Protein AF-0000000071896135 (afdb_homodimer)

Foldseek 3Di:
DDPPPPPPPPPPPPDDCLVPCDPVNLHFLDGDPAFQQRDPPFDAFPVRHGWGKHADCDLVAGRWIKTDHPCAPPDVPDDGGPDMGTPDDGDDPVVSVVSNVVRVVSSVVSVVCVCCPPVCVVPVVVPPPPVPPPPDD/DDPDPPPPPPDPPDDDPQVPCDPVNLHFLDDDPAFQQRDPPFDAFPVRHGWGKHAHCDLVAGRWIKTHHPCAPPPVPDDHGPDMGTPDDGDPPVVSVVSNVVRVVSSVVSVVCVCCPPVCVVPVVPPPPCVPPPPPD

Nearest PDB structures (foldseek):
  7jl5-assembly1_A  TM=7.864E-01  e=2.869E-01  Homo sapiens
  5xxb-assembly1_p  TM=1.799E-01  e=9.324E+00  Toxoplasma gondii

Sequence (274 aa):
MAESSARSSRGSASAGRGGGGGYDGLGSPVAYRVGPLDYTPAKYCYCQLKACRWISWSKKSPGRRYCRCQRSGFVQTVAECAYFVWVDDEPTEWYSELIGDLRDEVWRMRKQVMEQGPLVKCFPGISQYNLNTPVELMAESSARSSRGSASAGRGGGGGYDGLGSPVAYRVGPLDYTPAKYCYCQLKACRWISWSKKSPGRRYCRCQRSGFVQTVAECAYFVWVDDEPTEWYSELIGDLRDEVWRMRKQVMEQGPLVKCFPGISQYNLNTPVEL

Secondary structure (DSSP, 8-state):
----------------------TTSS--SS--SS-TT--SS--B-TTSSBPEEEE--SSSSTT-EEEE-TTTTT-SSS-----EEE-SPPPPHHHHHHHHHHHHHHHHHHHHHHHH-HHHHHSTTS----TTS----/----------------------TTS---SS--SS-TT--SS--B-TTSSBPEEEE--SSSSTT-EEEE-TTTTT-SSS-----EEE-SPPPPHHHHHHHHHHHHHHHHHHHHHHHH-HHHHHSTTS----TTS----

pLDDT: mean 73.67, std 27.02, range [23.17, 98.56]

Organism: Sorghum bicolor (NCBI:txid4558)

Radius of gyration: 25.6 Å; Cα contacts (8 Å, |Δi|>4): 334; chains: 2; bounding box: 53×72×108 Å

Structure (mmCIF, N/CA/C/O backbone):
data_AF-0000000071896135-model_v1
#
loop_
_entity.id
_entity.type
_entity.pdbx_description
1 polymer 'Zinc finger GRF-type domain-containing protein'
#
loop_
_atom_site.group_PDB
_atom_site.id
_atom_site.type_symbol
_atom_site.label_atom_id
_atom_site.label_alt_id
_atom_site.label_comp_id
_atom_site.label_asym_id
_atom_site.label_entity_id
_atom_site.label_seq_id
_atom_site.pdbx_PDB_ins_code
_atom_site.Cartn_x
_atom_site.Cartn_y
_atom_site.Cartn_z
_atom_site.occupancy
_atom_site.B_iso_or_equiv
_atom_site.auth_seq_id
_atom_site.auth_comp_id
_atom_site.auth_asym_id
_atom_site.auth_atom_id
_atom_site.pdbx_PDB_model_num
ATOM 1 N N . MET A 1 1 ? -0.669 -24.266 -55.031 1 28.09 1 MET A N 1
ATOM 2 C CA . MET A 1 1 ? -0.792 -22.953 -54.375 1 28.09 1 MET A CA 1
ATOM 3 C C . MET A 1 1 ? -1.392 -23.078 -53 1 28.09 1 MET A C 1
ATOM 5 O O . MET A 1 1 ? -2.549 -23.469 -52.844 1 28.09 1 MET A O 1
ATOM 9 N N . ALA A 1 2 ? -0.536 -23.453 -51.938 1 32.75 2 ALA A N 1
ATOM 10 C CA . ALA A 1 2 ? -0.727 -24.016 -50.594 1 32.75 2 ALA A CA 1
ATOM 11 C C . ALA A 1 2 ? -1.303 -22.969 -49.625 1 32.75 2 ALA A C 1
ATOM 13 O O . ALA A 1 2 ? -0.763 -21.859 -49.5 1 32.75 2 ALA A O 1
ATOM 14 N N . GLU A 1 3 ? -2.65 -22.891 -49.562 1 30.69 3 GLU A N 1
ATOM 15 C CA . GLU A 1 3 ? -3.373 -22 -48.688 1 30.69 3 GLU A CA 1
ATOM 16 C C . GLU A 1 3 ? -2.953 -22.203 -47.219 1 30.69 3 GLU A C 1
ATOM 18 O O . GLU A 1 3 ? -2.998 -23.328 -46.719 1 30.69 3 GLU A O 1
ATOM 23 N N . SER A 1 4 ? -1.999 -21.344 -46.781 1 26.41 4 SER A N 1
ATOM 24 C CA . SER A 1 4 ? -1.454 -21.188 -45.438 1 26.41 4 SER A CA 1
ATOM 25 C C . SER A 1 4 ? -2.559 -20.922 -44.438 1 26.41 4 SER A C 1
ATOM 27 O O . SER A 1 4 ? -3.348 -19.984 -44.594 1 26.41 4 SER A O 1
ATOM 29 N N . SER A 1 5 ? -3.139 -21.953 -43.844 1 23.17 5 SER A N 1
ATOM 30 C CA . SER A 1 5 ? -4.105 -21.891 -42.75 1 23.17 5 SER A CA 1
ATOM 31 C C . SER A 1 5 ? -3.551 -21.125 -41.562 1 23.17 5 SER A C 1
ATOM 33 O O . SER A 1 5 ? -2.541 -21.516 -40.969 1 23.17 5 SER A O 1
ATOM 35 N N . ALA A 1 6 ? -3.719 -19.812 -41.562 1 30.73 6 ALA A N 1
ATOM 36 C CA . ALA A 1 6 ? -3.447 -18.953 -40.406 1 30.73 6 ALA A CA 1
ATOM 37 C C . ALA A 1 6 ? -4.195 -19.422 -39.188 1 30.73 6 ALA A C 1
ATOM 39 O O . ALA A 1 6 ? -5.422 -19.312 -39.094 1 30.73 6 ALA A O 1
ATOM 40 N N . ARG A 1 7 ? -3.779 -20.547 -38.5 1 24 7 ARG A N 1
ATOM 41 C CA . ARG A 1 7 ? -4.344 -20.891 -37.188 1 24 7 ARG A CA 1
ATOM 42 C C . ARG A 1 7 ? -4.25 -19.703 -36.219 1 24 7 ARG A C 1
ATOM 44 O O . ARG A 1 7 ? -3.162 -19.156 -36 1 24 7 ARG A O 1
ATOM 51 N N . SER A 1 8 ? -5.27 -18.875 -36.156 1 26.2 8 SER A N 1
ATOM 52 C CA . SER A 1 8 ? -5.484 -17.828 -35.156 1 26.2 8 SER A CA 1
ATOM 53 C C . SER A 1 8 ? -5.352 -18.359 -33.75 1 26.2 8 SER A C 1
ATOM 55 O O . SER A 1 8 ? -6.043 -19.312 -33.344 1 26.2 8 SER A O 1
ATOM 57 N N . SER A 1 9 ? -4.113 -18.594 -33.281 1 26.69 9 SER A N 1
ATOM 58 C CA . SER A 1 9 ? -3.904 -18.891 -31.875 1 26.69 9 SER A CA 1
ATOM 59 C C . SER A 1 9 ? -4.645 -17.906 -30.984 1 26.69 9 SER A C 1
ATOM 61 O O . SER A 1 9 ? -4.414 -16.688 -31.062 1 26.69 9 SER A O 1
ATOM 63 N N . ARG A 1 10 ? -5.887 -18.141 -30.734 1 23.53 10 ARG A N 1
ATOM 64 C CA . ARG A 1 10 ? -6.695 -17.469 -29.719 1 23.53 10 ARG A CA 1
ATOM 65 C C . ARG A 1 10 ? -5.965 -17.422 -28.375 1 23.53 10 ARG A C 1
ATOM 67 O O . ARG A 1 10 ? -5.582 -18.453 -27.828 1 23.53 10 ARG A O 1
ATOM 74 N N . GLY A 1 11 ? -5.199 -16.375 -28.125 1 25.7 11 GLY A N 1
ATOM 75 C CA . GLY A 1 11 ? -4.637 -15.969 -26.844 1 25.7 11 GLY A CA 1
ATOM 76 C C . GLY A 1 11 ? -5.617 -16.109 -25.688 1 25.7 11 GLY A C 1
ATOM 77 O O . GLY A 1 11 ? -6.629 -15.414 -25.641 1 25.7 11 GLY A O 1
ATOM 78 N N . SER A 1 12 ? -5.93 -17.375 -25.281 1 25.48 12 SER A N 1
ATOM 79 C CA . SER A 1 12 ? -6.715 -17.484 -24.062 1 25.48 12 SER A CA 1
ATOM 80 C C . SER A 1 12 ? -6.148 -16.594 -22.969 1 25.48 12 SER A C 1
ATOM 82 O O . SER A 1 12 ? -4.965 -16.688 -22.625 1 25.48 12 SER A O 1
ATOM 84 N N . ALA A 1 13 ? -6.637 -15.438 -22.875 1 27.36 13 ALA A N 1
ATOM 85 C CA . ALA A 1 13 ? -6.465 -14.602 -21.688 1 27.36 13 ALA A CA 1
ATOM 86 C C . ALA A 1 13 ? -6.852 -15.352 -20.422 1 27.36 13 ALA A C 1
ATOM 88 O O . ALA A 1 13 ? -8.031 -15.594 -20.172 1 27.36 13 ALA A O 1
ATOM 89 N N . SER A 1 14 ? -6.289 -16.656 -20.25 1 27.12 14 SER A N 1
ATOM 90 C CA . SER A 1 14 ? -6.629 -17.188 -18.938 1 27.12 14 SER A CA 1
ATOM 91 C C . SER A 1 14 ? -6.594 -16.094 -17.875 1 27.12 14 SER A C 1
ATOM 93 O O . SER A 1 14 ? -5.668 -15.281 -17.844 1 27.12 14 SER A O 1
ATOM 95 N N . ALA A 1 15 ? -7.738 -15.75 -17.375 1 28.44 15 ALA A N 1
ATOM 96 C CA . ALA A 1 15 ? -8.141 -14.969 -16.219 1 28.44 15 ALA A CA 1
ATOM 97 C C . ALA A 1 15 ? -7.16 -15.164 -15.055 1 28.44 15 ALA A C 1
ATOM 99 O O . ALA A 1 15 ? -6.324 -16.062 -15.086 1 28.44 15 ALA A O 1
ATOM 100 N N . GLY A 1 16 ? -7.633 -14.656 -13.914 1 30.98 16 GLY A N 1
ATOM 101 C CA . GLY A 1 16 ? -7.336 -14.008 -12.648 1 30.98 16 GLY A CA 1
ATOM 102 C C . GLY A 1 16 ? -6.809 -14.961 -11.594 1 30.98 16 GLY A C 1
ATOM 103 O O . GLY A 1 16 ? -6.891 -14.672 -10.398 1 30.98 16 GLY A O 1
ATOM 104 N N . ARG A 1 17 ? -6.602 -16.266 -11.953 1 31.23 17 ARG A N 1
ATOM 105 C CA . ARG A 1 17 ? -6.441 -16.922 -10.656 1 31.23 17 ARG A CA 1
ATOM 106 C C . ARG A 1 17 ? -5.215 -16.391 -9.922 1 31.23 17 ARG A C 1
ATOM 108 O O . ARG A 1 17 ? -4.082 -16.719 -10.281 1 31.23 17 ARG A O 1
ATOM 115 N N . GLY A 1 18 ? -5.031 -15.18 -9.828 1 37.47 18 GLY A N 1
ATOM 116 C CA . GLY A 1 18 ? -4.051 -14.609 -8.93 1 37.47 18 GLY A CA 1
ATOM 117 C C . GLY A 1 18 ? -3.873 -15.406 -7.648 1 37.47 18 GLY A C 1
ATOM 118 O O . GLY A 1 18 ? -4.777 -15.461 -6.812 1 37.47 18 GLY A O 1
ATOM 119 N N . GLY A 1 19 ? -3.346 -16.594 -7.75 1 40.03 19 GLY A N 1
ATOM 120 C CA . GLY A 1 19 ? -3.176 -17.484 -6.605 1 40.03 19 GLY A CA 1
ATOM 121 C C . GLY A 1 19 ? -2.832 -16.734 -5.324 1 40.03 19 GLY A C 1
ATOM 122 O O . GLY A 1 19 ? -2.5 -17.359 -4.312 1 40.03 19 GLY A O 1
ATOM 123 N N . GLY A 1 20 ? -1.939 -15.773 -5.301 1 44.19 20 GLY A N 1
ATOM 124 C CA . GLY A 1 20 ? -1.556 -15.477 -3.93 1 44.19 20 GLY A CA 1
ATOM 125 C C . GLY A 1 20 ? -2.742 -15.359 -2.992 1 44.19 20 GLY A C 1
ATOM 126 O O . GLY A 1 20 ? -3.482 -14.375 -3.043 1 44.19 20 GLY A O 1
ATOM 127 N N . GLY A 1 21 ? -3.441 -16.469 -2.881 1 46 21 GLY A N 1
ATOM 128 C CA . GLY A 1 21 ? -4.453 -16.391 -1.838 1 46 21 GLY A CA 1
ATOM 129 C C . GLY A 1 21 ? -4.078 -15.438 -0.72 1 46 21 GLY A C 1
ATOM 130 O O . GLY A 1 21 ? -2.979 -15.516 -0.17 1 46 21 GLY A O 1
ATOM 131 N N . GLY A 1 22 ? -4.355 -14.195 -0.958 1 51.44 22 GLY A N 1
ATOM 132 C CA . GLY A 1 22 ? -4.297 -13.367 0.235 1 51.44 22 GLY A CA 1
ATOM 133 C C . GLY A 1 22 ? -4.766 -14.086 1.486 1 51.44 22 GLY A C 1
ATOM 134 O O . GLY A 1 22 ? -5.43 -15.117 1.402 1 51.44 22 GLY A O 1
ATOM 135 N N . TYR A 1 23 ? -3.979 -14.023 2.559 1 51.91 23 TYR A N 1
ATOM 136 C CA . TYR A 1 23 ? -4.219 -14.633 3.861 1 51.91 23 TYR A CA 1
ATOM 137 C C . TYR A 1 23 ? -5.711 -14.844 4.098 1 51.91 23 TYR A C 1
ATOM 139 O O . TYR A 1 23 ? -6.109 -15.812 4.75 1 51.91 23 TYR A O 1
ATOM 147 N N . ASP A 1 24 ? -6.52 -13.914 3.662 1 57.72 24 ASP A N 1
ATOM 148 C CA . ASP A 1 24 ? -7.859 -13.945 4.242 1 57.72 24 ASP A CA 1
ATOM 149 C C .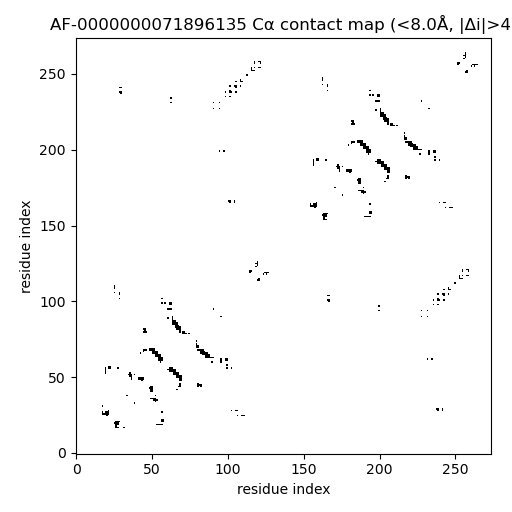 ASP A 1 24 ? -8.914 -14.227 3.178 1 57.72 24 ASP A C 1
ATOM 151 O O . ASP A 1 24 ? -10.102 -13.961 3.385 1 57.72 24 ASP A O 1
ATOM 155 N N . GLY A 1 25 ? -8.383 -15.016 2.074 1 67.38 25 GLY A N 1
ATOM 156 C CA . GLY A 1 25 ? -9.414 -15.328 1.103 1 67.38 25 GLY A CA 1
ATOM 157 C C . GLY A 1 25 ? -9.883 -14.117 0.315 1 67.38 25 GLY A C 1
ATOM 158 O O . GLY A 1 25 ? -10.797 -14.211 -0.505 1 67.38 25 GLY A O 1
ATOM 159 N N . LEU A 1 26 ? -9.375 -13.031 0.569 1 78.62 26 LEU A N 1
ATOM 160 C CA . LEU A 1 26 ? -9.82 -11.805 -0.084 1 78.62 26 LEU A CA 1
ATOM 161 C C . LEU A 1 26 ? -9.016 -11.547 -1.356 1 78.62 26 LEU A C 1
ATOM 163 O O . LEU A 1 26 ? -9.273 -10.578 -2.07 1 78.62 26 LEU A O 1
ATOM 167 N N . GLY A 1 27 ? -8.117 -12.406 -1.693 1 86.25 27 GLY A N 1
ATOM 168 C CA . GLY A 1 27 ? -7.336 -12.281 -2.916 1 86.25 27 GLY A CA 1
ATOM 169 C C . GLY A 1 27 ? -6.332 -11.148 -2.867 1 86.25 27 GLY A C 1
ATOM 170 O O . GLY A 1 27 ? -6.16 -10.508 -1.829 1 86.25 27 GLY A O 1
ATOM 171 N N . SER A 1 28 ? -5.613 -10.945 -4.004 1 93.5 28 SER A N 1
ATOM 172 C CA . SER A 1 28 ? -4.633 -9.875 -4.098 1 93.5 28 SER A CA 1
ATOM 173 C C . SER A 1 28 ? -5.297 -8.508 -3.947 1 93.5 28 SER A C 1
ATOM 175 O O . SER A 1 28 ? -6.324 -8.234 -4.574 1 93.5 28 SER A O 1
ATOM 177 N N . PRO A 1 29 ? -4.75 -7.695 -3.123 1 95.25 29 PRO A N 1
ATOM 178 C CA . PRO A 1 29 ? -5.363 -6.383 -2.902 1 95.25 29 PRO A CA 1
ATOM 179 C C . PRO A 1 29 ? -5.324 -5.496 -4.148 1 95.25 29 PRO A C 1
ATOM 181 O O . PRO A 1 29 ? -6.102 -4.543 -4.254 1 95.25 29 PRO A O 1
ATOM 184 N N . VAL A 1 30 ? -4.398 -5.75 -5.008 1 96.19 30 VAL A N 1
ATOM 185 C CA . VAL A 1 30 ? -4.324 -4.988 -6.254 1 96.19 30 VAL A CA 1
ATOM 186 C C . VAL A 1 30 ? -4.227 -5.941 -7.441 1 96.19 30 VAL A C 1
ATOM 188 O O . VAL A 1 30 ? -3.789 -7.086 -7.293 1 96.19 30 VAL A O 1
ATOM 191 N N . ALA A 1 31 ? -4.711 -5.43 -8.547 1 91.56 31 ALA A N 1
ATOM 192 C CA . ALA A 1 31 ? -4.535 -6.203 -9.773 1 91.56 31 ALA A CA 1
ATOM 193 C C . ALA A 1 31 ? -3.068 -6.238 -10.195 1 91.56 31 ALA A C 1
ATOM 195 O O . ALA A 1 31 ? -2.342 -5.254 -10.016 1 91.56 31 ALA A O 1
ATOM 196 N N . TYR A 1 32 ? -2.672 -7.344 -10.734 1 90.81 32 TYR A N 1
ATOM 197 C CA . TYR A 1 32 ? -1.303 -7.465 -11.219 1 90.81 32 TYR A CA 1
ATOM 198 C C . TYR A 1 32 ? -1.118 -6.688 -12.523 1 90.81 32 TYR A C 1
ATOM 200 O O . TYR A 1 32 ? -1.924 -6.812 -13.445 1 90.81 32 TYR A O 1
ATOM 208 N N . ARG A 1 33 ? -0.054 -5.949 -12.523 1 92.06 33 ARG A N 1
ATOM 209 C CA . ARG A 1 33 ? 0.24 -5.191 -13.742 1 92.06 33 ARG A CA 1
ATOM 210 C C . ARG A 1 33 ? 0.777 -6.102 -14.836 1 92.06 33 ARG A C 1
ATOM 212 O O . ARG A 1 33 ? 0.557 -5.848 -16.031 1 92.06 33 ARG A O 1
ATOM 219 N N . VAL A 1 34 ? 1.528 -7.051 -14.367 1 91.62 34 VAL A N 1
ATOM 220 C CA . VAL A 1 34 ? 2.152 -8.016 -15.266 1 91.62 34 VAL A CA 1
ATOM 221 C C . VAL A 1 34 ? 1.77 -9.438 -14.844 1 91.62 34 VAL A C 1
ATOM 223 O O . VAL A 1 34 ? 1.799 -9.766 -13.656 1 91.62 34 VAL A O 1
ATOM 226 N N . GLY A 1 35 ? 1.347 -10.242 -15.812 1 93.56 35 GLY A N 1
ATOM 227 C CA . GLY A 1 35 ? 0.999 -11.625 -15.508 1 93.56 35 GLY A CA 1
ATOM 228 C C . GLY A 1 35 ? 2.15 -12.406 -14.914 1 93.56 35 GLY A C 1
ATOM 229 O O . GLY A 1 35 ? 3.314 -12.039 -15.086 1 93.56 35 GLY A O 1
ATOM 230 N N . PRO A 1 36 ? 1.809 -13.523 -14.242 1 95.19 36 PRO A N 1
ATOM 231 C CA . PRO A 1 36 ? 2.834 -14.281 -13.523 1 95.19 36 PRO A CA 1
ATOM 232 C C . PRO A 1 36 ? 3.922 -14.82 -14.445 1 95.19 36 PRO A C 1
ATOM 234 O O . PRO A 1 36 ? 5.051 -15.055 -14.008 1 95.19 36 PRO A O 1
ATOM 237 N N . LEU A 1 37 ? 3.57 -15.031 -15.711 1 96.94 37 LEU A N 1
ATOM 238 C CA . LEU A 1 37 ? 4.543 -15.594 -16.641 1 96.94 37 LEU A CA 1
ATOM 239 C C . LEU A 1 37 ? 5.031 -14.531 -17.625 1 96.94 37 LEU A C 1
ATOM 241 O O . LEU A 1 37 ? 5.859 -14.82 -18.484 1 96.94 37 LEU A O 1
ATOM 245 N N . ASP A 1 38 ? 4.539 -13.32 -17.516 1 97.06 38 ASP A N 1
ATOM 246 C CA . ASP A 1 38 ? 4.793 -12.258 -18.484 1 97.06 38 ASP A CA 1
ATOM 247 C C . ASP A 1 38 ? 5.926 -11.352 -18.016 1 97.06 38 ASP A C 1
ATOM 249 O O . ASP A 1 38 ? 5.828 -10.125 -18.125 1 97.06 38 ASP A O 1
ATOM 253 N N . TYR A 1 39 ? 6.926 -11.93 -17.422 1 96.56 39 TYR A N 1
ATOM 254 C CA . TYR A 1 39 ? 8.07 -11.141 -16.984 1 96.56 39 TYR A CA 1
ATOM 255 C C . TYR A 1 39 ? 9.336 -11.578 -17.719 1 96.56 39 TYR A C 1
ATOM 257 O O . TYR A 1 39 ? 9.383 -12.656 -18.297 1 96.56 39 TYR A O 1
ATOM 265 N N . THR A 1 40 ? 10.258 -10.672 -17.969 1 96.06 40 THR A N 1
ATOM 266 C CA . THR A 1 40 ? 11.562 -10.922 -18.562 1 96.06 40 THR A CA 1
ATOM 267 C C . THR A 1 40 ? 12.672 -10.32 -17.703 1 96.06 40 THR A C 1
ATOM 269 O O . THR A 1 40 ? 12.469 -9.289 -17.062 1 96.06 40 THR A O 1
ATOM 272 N N . PRO A 1 41 ? 13.883 -10.898 -17.641 1 96.5 41 PRO A N 1
ATOM 273 C CA . PRO A 1 41 ? 14.227 -12.211 -18.188 1 96.5 41 PRO A CA 1
ATOM 274 C C . PRO A 1 41 ? 13.555 -13.359 -17.453 1 96.5 41 PRO A C 1
ATOM 276 O O . PRO A 1 41 ? 13.289 -13.258 -16.25 1 96.5 41 PRO A O 1
ATOM 279 N N . ALA A 1 42 ? 13.281 -14.422 -18.125 1 97.38 42 ALA A N 1
ATOM 280 C CA . ALA A 1 42 ? 12.617 -15.586 -17.547 1 97.38 42 ALA A CA 1
ATOM 281 C C . ALA A 1 42 ? 13.531 -16.297 -16.562 1 97.38 42 ALA A C 1
ATOM 283 O O . ALA A 1 42 ? 14.742 -16.422 -16.797 1 97.38 42 ALA A O 1
ATOM 284 N N . LYS A 1 43 ? 12.977 -16.734 -15.484 1 97.62 43 LYS A N 1
ATOM 285 C CA . LYS A 1 43 ? 13.625 -17.625 -14.539 1 97.62 43 LYS A CA 1
ATOM 286 C C . LYS A 1 43 ? 13.016 -19.031 -14.602 1 97.62 43 LYS A C 1
ATOM 288 O O . LYS A 1 43 ? 11.797 -19.172 -14.734 1 97.62 43 LYS A O 1
ATOM 293 N N . TYR A 1 44 ? 13.898 -20 -14.562 1 97.81 44 TYR A N 1
ATOM 294 C CA . TYR A 1 44 ? 13.422 -21.375 -14.688 1 97.81 44 TYR A CA 1
ATOM 295 C C . TYR A 1 44 ? 13.602 -22.141 -13.375 1 97.81 44 TYR A C 1
ATOM 297 O O . TYR A 1 44 ? 14.625 -22 -12.703 1 97.81 44 TYR A O 1
ATOM 305 N N . CYS A 1 45 ? 12.531 -22.859 -13 1 97.06 45 CYS A N 1
ATOM 306 C CA . CYS A 1 45 ? 12.594 -23.641 -11.766 1 97.06 45 CYS A CA 1
ATOM 307 C C . CYS A 1 45 ? 13.367 -24.938 -11.984 1 97.06 45 CYS A C 1
ATOM 309 O O . CYS A 1 45 ? 14.008 -25.109 -13.023 1 97.06 45 CYS A O 1
ATOM 311 N N . TYR A 1 46 ? 13.406 -25.766 -10.945 1 94.62 46 TYR A N 1
ATOM 312 C CA . TYR A 1 46 ? 14.195 -27 -11.008 1 94.62 46 TYR A CA 1
ATOM 313 C C . TYR A 1 46 ? 13.562 -28 -11.977 1 94.62 46 TYR A C 1
ATOM 315 O O . TYR A 1 46 ? 14.227 -28.938 -12.43 1 94.62 46 TYR A O 1
ATOM 323 N N . CYS A 1 47 ? 12.336 -27.891 -12.344 1 93.81 47 CYS A N 1
ATOM 324 C CA . CYS A 1 47 ? 11.609 -28.734 -13.289 1 93.81 47 CYS A CA 1
ATOM 325 C C . CYS A 1 47 ? 11.867 -28.281 -14.727 1 93.81 47 CYS A C 1
ATOM 327 O O . CYS A 1 47 ? 11.336 -28.875 -15.672 1 93.81 47 CYS A O 1
ATOM 329 N N . GLN A 1 48 ? 12.633 -27.219 -14.805 1 96.38 48 GLN A N 1
ATOM 330 C CA . GLN A 1 48 ? 12.977 -26.641 -16.109 1 96.38 48 GLN A CA 1
ATOM 331 C C . GLN A 1 48 ? 11.75 -26.016 -16.766 1 96.38 48 GLN A C 1
ATOM 333 O O . GLN A 1 48 ? 11.586 -26.094 -17.984 1 96.3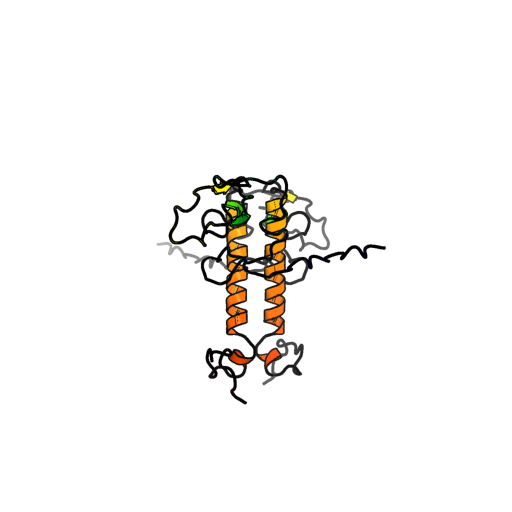8 48 GLN A O 1
ATOM 338 N N . LEU A 1 49 ? 10.891 -25.453 -15.969 1 95.88 49 LEU A N 1
ATOM 339 C CA . LEU A 1 49 ? 9.758 -24.641 -16.391 1 95.88 49 LEU A CA 1
ATOM 340 C C . LEU A 1 49 ? 9.93 -23.188 -15.969 1 95.88 49 LEU A C 1
ATOM 342 O O . LEU A 1 49 ? 10.516 -22.906 -14.922 1 95.88 49 LEU A O 1
ATOM 346 N N . LYS A 1 50 ? 9.5 -22.281 -16.891 1 97.19 50 LYS A N 1
ATOM 347 C CA . LYS A 1 50 ? 9.484 -20.891 -16.453 1 97.19 50 LYS A CA 1
ATOM 348 C C . LYS A 1 50 ? 8.703 -20.734 -15.156 1 97.19 50 LYS A C 1
ATOM 350 O O . LYS A 1 50 ? 7.566 -21.188 -15.055 1 97.19 50 LYS A O 1
ATOM 355 N N . ALA A 1 51 ? 9.367 -20.141 -14.164 1 97.19 51 ALA A N 1
ATOM 356 C CA . ALA A 1 51 ? 8.742 -19.953 -12.859 1 97.19 51 ALA A CA 1
ATOM 357 C C . ALA A 1 51 ? 7.727 -18.812 -12.898 1 97.19 51 ALA A C 1
ATOM 359 O O . ALA A 1 51 ? 7.891 -17.859 -13.664 1 97.19 51 ALA A O 1
ATOM 360 N N . CYS A 1 52 ? 6.652 -18.922 -12.094 1 96.19 52 CYS A N 1
ATOM 361 C CA . CYS A 1 52 ? 5.688 -17.844 -11.945 1 96.19 52 CYS A CA 1
ATOM 362 C C . CYS A 1 52 ? 6.191 -16.797 -10.969 1 96.19 52 CYS A C 1
ATOM 364 O O . CYS A 1 52 ? 6.762 -17.125 -9.93 1 96.19 52 CYS A O 1
ATOM 366 N N . ARG A 1 53 ? 6.02 -15.492 -11.375 1 96.88 53 ARG A N 1
ATOM 367 C CA . ARG A 1 53 ? 6.348 -14.375 -10.484 1 96.88 53 ARG A CA 1
ATOM 368 C C . ARG A 1 53 ? 5.105 -13.867 -9.766 1 96.88 53 ARG A C 1
ATOM 370 O O . ARG A 1 53 ? 4.129 -13.469 -10.398 1 96.88 53 ARG A O 1
ATOM 377 N N . TRP A 1 54 ? 5.18 -13.914 -8.398 1 94.62 54 TRP A N 1
ATOM 378 C CA . TRP A 1 54 ? 4.062 -13.508 -7.551 1 94.62 54 TRP A CA 1
ATOM 379 C C . TRP A 1 54 ? 4.465 -12.367 -6.629 1 94.62 54 TRP A C 1
ATOM 381 O O . TRP A 1 54 ? 5.641 -11.992 -6.566 1 94.62 54 TRP A O 1
ATOM 391 N N . ILE A 1 55 ? 3.445 -11.742 -6.094 1 96.56 55 ILE A N 1
ATOM 392 C CA . ILE A 1 55 ? 3.652 -10.75 -5.043 1 96.56 55 ILE A CA 1
ATOM 393 C C . ILE A 1 55 ? 3.316 -11.359 -3.684 1 96.56 55 ILE A C 1
ATOM 395 O O . ILE A 1 55 ? 2.238 -11.93 -3.5 1 96.56 55 ILE A O 1
ATOM 399 N N . SER A 1 56 ? 4.215 -11.305 -2.732 1 96 56 SER A N 1
ATOM 400 C CA . SER A 1 56 ? 3.955 -11.766 -1.374 1 96 56 SER A CA 1
ATOM 401 C C . SER A 1 56 ? 3.08 -10.781 -0.609 1 96 56 SER A C 1
ATOM 403 O O . SER A 1 56 ? 3.338 -9.578 -0.621 1 96 56 SER A O 1
ATOM 405 N N . TRP A 1 57 ? 2.051 -11.242 0.043 1 96.06 57 TRP A N 1
ATOM 406 C CA . TRP A 1 57 ? 1.177 -10.406 0.86 1 96.06 57 TRP A CA 1
ATOM 407 C C . TRP A 1 57 ? 1.195 -10.859 2.316 1 96.06 57 TRP A C 1
ATOM 409 O O . TRP A 1 57 ? 0.298 -10.516 3.09 1 96.06 57 TRP A O 1
ATOM 419 N N . SER A 1 58 ? 2.24 -11.633 2.633 1 93.62 58 SER A N 1
ATOM 420 C CA . SER A 1 58 ? 2.402 -12.07 4.016 1 93.62 58 SER A CA 1
ATOM 421 C C . SER A 1 58 ? 2.713 -10.898 4.938 1 93.62 58 SER A C 1
ATOM 423 O O . SER A 1 58 ? 3.129 -9.836 4.477 1 93.62 58 SER A O 1
ATOM 425 N N . LYS A 1 59 ? 2.477 -11.031 6.219 1 93.19 59 LYS A N 1
ATOM 426 C CA . LYS A 1 59 ? 2.771 -9.992 7.203 1 93.19 59 LYS A CA 1
ATOM 427 C C . LYS A 1 59 ? 4.262 -9.664 7.227 1 93.19 59 LYS A C 1
ATOM 429 O O . LYS A 1 59 ? 4.645 -8.508 7.391 1 93.19 59 LYS A O 1
ATOM 434 N N . LYS A 1 60 ? 5.098 -10.547 6.992 1 94.19 60 LYS A N 1
ATOM 435 C CA . LYS A 1 60 ? 6.547 -10.406 7.129 1 94.19 60 LYS A CA 1
ATOM 436 C C . LYS A 1 60 ? 7.148 -9.734 5.895 1 94.19 60 LYS A C 1
ATOM 438 O O . LYS A 1 60 ? 8.125 -8.992 6.004 1 94.19 60 LYS A O 1
ATOM 443 N N . SER A 1 61 ? 6.602 -9.969 4.691 1 95.88 61 SER A N 1
ATOM 444 C CA . SER A 1 61 ? 7.188 -9.453 3.457 1 95.88 61 SER A CA 1
ATOM 445 C C . SER A 1 61 ? 6.109 -8.977 2.492 1 95.88 61 SER A C 1
ATOM 447 O O . SER A 1 61 ? 6.043 -9.43 1.35 1 95.88 61 SER A O 1
ATOM 449 N N . PRO A 1 62 ? 5.402 -8.031 2.93 1 97.38 62 PRO A N 1
ATOM 450 C CA . PRO A 1 62 ? 4.34 -7.57 2.033 1 97.38 62 PRO A CA 1
ATOM 451 C C . PRO A 1 62 ? 4.879 -6.859 0.793 1 97.38 62 PRO A C 1
ATOM 453 O O . PRO A 1 62 ? 5.777 -6.02 0.9 1 97.38 62 PRO A O 1
ATOM 456 N N . GLY A 1 63 ? 4.336 -7.23 -0.347 1 97.56 63 GLY A N 1
ATOM 457 C CA . GLY A 1 63 ? 4.621 -6.504 -1.575 1 97.56 63 GLY A CA 1
ATOM 458 C C . GLY A 1 63 ? 5.848 -7.02 -2.303 1 97.56 63 GLY A C 1
ATOM 459 O O . GLY A 1 63 ? 6.102 -6.645 -3.449 1 97.56 63 GLY A O 1
ATOM 460 N N . ARG A 1 64 ? 6.652 -7.848 -1.584 1 98 64 ARG A N 1
ATOM 461 C CA . ARG A 1 64 ? 7.867 -8.359 -2.215 1 98 64 ARG A CA 1
ATOM 462 C C . ARG A 1 64 ? 7.535 -9.391 -3.283 1 98 64 ARG A C 1
ATOM 464 O O . ARG A 1 64 ? 6.691 -10.266 -3.068 1 98 64 ARG A O 1
ATOM 471 N N . ARG A 1 65 ? 8.219 -9.281 -4.43 1 97.5 65 ARG A N 1
ATOM 472 C CA . ARG A 1 65 ? 7.957 -10.234 -5.5 1 97.5 65 ARG A CA 1
ATOM 473 C C . ARG A 1 65 ? 8.836 -11.477 -5.359 1 97.5 65 ARG A C 1
ATOM 475 O O . ARG A 1 65 ? 9.969 -11.391 -4.891 1 97.5 65 ARG A O 1
ATOM 482 N N . TYR A 1 66 ? 8.266 -12.625 -5.738 1 97.38 66 TYR A N 1
ATOM 483 C CA . TYR A 1 66 ? 8.992 -13.891 -5.691 1 97.38 66 TYR A CA 1
ATOM 484 C C . TYR A 1 66 ? 8.602 -14.789 -6.855 1 97.38 66 TYR A C 1
ATOM 486 O O . TYR A 1 66 ? 7.523 -14.625 -7.438 1 97.38 66 TYR A O 1
ATOM 494 N N . CYS A 1 67 ? 9.469 -15.656 -7.227 1 97.31 67 CYS A N 1
ATOM 495 C CA . CYS A 1 67 ? 9.211 -16.656 -8.258 1 97.31 67 CYS A CA 1
ATOM 496 C C . CYS A 1 67 ? 9.109 -18.047 -7.641 1 97.31 67 CYS A C 1
ATOM 498 O O . CYS A 1 67 ? 9.867 -18.391 -6.73 1 97.31 67 CYS A O 1
ATOM 500 N N . ARG A 1 68 ? 8.148 -18.766 -8.148 1 95.69 68 ARG A N 1
ATOM 501 C CA . ARG A 1 68 ? 7.965 -20.156 -7.746 1 95.69 68 ARG A CA 1
ATOM 502 C C . ARG A 1 68 ? 7.48 -21.016 -8.914 1 95.69 68 ARG A C 1
ATOM 504 O O . ARG A 1 68 ? 6.996 -20.484 -9.914 1 95.69 68 ARG A O 1
ATOM 511 N N . CYS A 1 69 ? 7.715 -22.312 -8.703 1 95.31 69 CYS A N 1
ATOM 512 C CA . CYS A 1 69 ? 7.305 -23.25 -9.742 1 95.31 69 CYS A CA 1
ATOM 513 C C . CYS A 1 69 ? 5.812 -23.125 -10.031 1 95.31 69 CYS A C 1
ATOM 515 O O . CYS A 1 69 ? 5.008 -23 -9.102 1 95.31 69 CYS A O 1
ATOM 517 N N . GLN A 1 70 ? 5.48 -23.141 -11.32 1 90.38 70 GLN A N 1
ATOM 518 C CA . GLN A 1 70 ? 4.086 -22.984 -11.727 1 90.38 70 GLN A CA 1
ATOM 519 C C . GLN A 1 70 ? 3.246 -24.156 -11.227 1 90.38 70 GLN A C 1
ATOM 521 O O . GLN A 1 70 ? 2.021 -24.062 -11.125 1 90.38 70 GLN A O 1
ATOM 526 N N . ARG A 1 71 ? 3.928 -25.172 -10.906 1 85.81 71 ARG A N 1
ATOM 527 C CA . ARG A 1 71 ? 3.215 -26.375 -10.453 1 85.81 71 ARG A CA 1
ATOM 528 C C . ARG A 1 71 ? 3.004 -26.328 -8.938 1 85.81 71 ARG A C 1
ATOM 530 O O . ARG A 1 71 ? 2.346 -27.219 -8.383 1 85.81 71 ARG A O 1
ATOM 537 N N . SER A 1 72 ? 3.707 -25.312 -8.469 1 79.12 72 SER A N 1
ATOM 538 C CA . SER A 1 72 ? 3.619 -25.219 -7.012 1 79.12 72 SER A CA 1
ATOM 539 C C . SER A 1 72 ? 2.182 -24.984 -6.559 1 79.12 72 SER A C 1
ATOM 541 O O . SER A 1 72 ? 1.443 -24.219 -7.18 1 79.12 72 SER A O 1
ATOM 543 N N . GLY A 1 73 ? 1.579 -25.688 -5.645 1 68.69 73 GLY A N 1
ATOM 544 C CA . GLY A 1 73 ? 0.221 -25.609 -5.129 1 68.69 73 GLY A CA 1
ATOM 545 C C . GLY A 1 73 ? -0.714 -26.625 -5.781 1 68.69 73 GLY A C 1
ATOM 546 O O . GLY A 1 73 ? -1.809 -26.875 -5.277 1 68.69 73 GLY A O 1
ATOM 547 N N . PHE A 1 74 ? -0.436 -26.891 -7.043 1 59.31 74 PHE A N 1
ATOM 548 C CA . PHE A 1 74 ? -1.289 -27.859 -7.73 1 59.31 74 PHE A CA 1
ATOM 549 C C . PHE A 1 74 ? -0.858 -29.281 -7.418 1 59.31 74 PHE A C 1
ATOM 551 O O . PHE A 1 74 ? -1.695 -30.188 -7.328 1 59.31 74 PHE A O 1
ATOM 558 N N . VAL A 1 75 ? 0.319 -29.578 -7.309 1 54.03 75 VAL A N 1
ATOM 559 C CA . VAL A 1 75 ? 0.675 -30.984 -7.348 1 54.03 75 VAL A CA 1
ATOM 560 C C . VAL A 1 75 ? 0.696 -31.562 -5.93 1 54.03 75 VAL A C 1
ATOM 562 O O . VAL A 1 75 ? 1.523 -31.156 -5.105 1 54.03 75 VAL A O 1
ATOM 565 N N . GLN A 1 76 ? -0.515 -31.922 -5.402 1 53.12 76 GLN A N 1
ATOM 566 C CA . GLN A 1 76 ? -0.551 -32.688 -4.164 1 53.12 76 GLN A CA 1
ATOM 567 C C . GLN A 1 76 ? 0.556 -33.75 -4.141 1 53.12 76 GLN A C 1
ATOM 569 O O . GLN A 1 76 ? 1.118 -34.031 -3.082 1 53.12 76 GLN A O 1
ATOM 574 N N . THR A 1 77 ? 0.288 -34.781 -4.973 1 53 77 THR A N 1
ATOM 575 C CA . THR A 1 77 ? 0.874 -36.094 -4.762 1 53 77 THR A CA 1
ATOM 576 C C . THR A 1 77 ? 2.387 -36.062 -4.961 1 53 77 THR A C 1
ATOM 578 O O . THR A 1 77 ? 3.117 -36.875 -4.383 1 53 77 THR A O 1
ATOM 581 N N . VAL A 1 78 ? 2.898 -35.5 -6.055 1 55.59 78 VAL A N 1
ATOM 582 C CA . VAL A 1 78 ? 4.305 -35.688 -6.402 1 55.59 78 VAL A CA 1
ATOM 583 C C . VAL A 1 78 ? 5.141 -34.625 -5.695 1 55.59 78 VAL A C 1
ATOM 585 O O . VAL A 1 78 ? 4.609 -33.594 -5.242 1 55.59 78 VAL A O 1
ATOM 588 N N . ALA A 1 79 ? 6.449 -34.875 -5.434 1 66.31 79 ALA A N 1
ATOM 589 C CA . ALA A 1 79 ? 7.449 -34.031 -4.773 1 66.31 79 ALA A CA 1
ATOM 590 C C . ALA A 1 79 ? 7.363 -32.594 -5.25 1 66.31 79 ALA A C 1
ATOM 592 O O . ALA A 1 79 ? 7.523 -32.312 -6.441 1 66.31 79 ALA A O 1
ATOM 593 N N . GLU A 1 80 ? 6.766 -31.719 -4.555 1 79.81 80 GLU A N 1
ATOM 594 C CA . GLU A 1 80 ? 6.613 -30.297 -4.891 1 79.81 80 GLU A CA 1
ATOM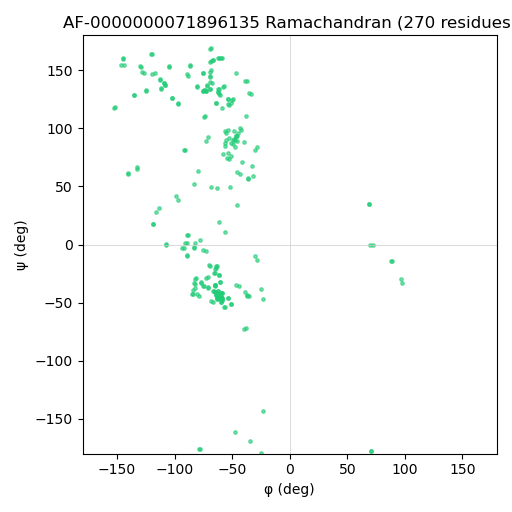 595 C C . GLU A 1 80 ? 7.965 -29.656 -5.18 1 79.81 80 GLU A C 1
ATOM 597 O O . GLU A 1 80 ? 8.961 -29.969 -4.523 1 79.81 80 GLU A O 1
ATOM 602 N N . CYS A 1 81 ? 8.156 -29.125 -6.348 1 91.12 81 CYS A N 1
ATOM 603 C CA . CYS A 1 81 ? 9.336 -28.359 -6.707 1 91.12 81 CYS A CA 1
ATOM 604 C C . CYS A 1 81 ? 9.641 -27.297 -5.652 1 91.12 81 CYS A C 1
ATOM 606 O O . CYS A 1 81 ? 8.758 -26.531 -5.262 1 91.12 81 CYS A O 1
ATOM 608 N N . ALA A 1 82 ? 10.867 -27.266 -5.07 1 91.38 82 ALA A N 1
ATOM 609 C CA . ALA A 1 82 ? 11.234 -26.406 -3.953 1 91.38 82 ALA A CA 1
ATOM 610 C C . ALA A 1 82 ? 11.773 -25.062 -4.453 1 91.38 82 ALA A C 1
ATOM 612 O O . ALA A 1 82 ? 12.289 -24.266 -3.668 1 91.38 82 ALA A O 1
ATOM 613 N N . TYR A 1 83 ? 11.633 -24.875 -5.777 1 95.5 83 TYR A N 1
ATOM 614 C CA . TYR A 1 83 ? 12.156 -23.625 -6.328 1 95.5 83 TYR A CA 1
ATOM 615 C C . TYR A 1 83 ? 11.406 -22.422 -5.781 1 95.5 83 TYR A C 1
ATOM 617 O O . TYR A 1 83 ? 10.18 -22.344 -5.906 1 95.5 83 TYR A O 1
ATOM 625 N N . PHE A 1 84 ? 12.125 -21.469 -5.129 1 96.62 84 PHE A N 1
ATOM 626 C CA . PHE A 1 84 ? 11.617 -20.234 -4.574 1 96.62 84 PHE A CA 1
ATOM 627 C C . PHE A 1 84 ? 12.703 -19.156 -4.543 1 96.62 84 PHE A C 1
ATOM 629 O O . PHE A 1 84 ? 13.742 -19.344 -3.908 1 96.62 84 PHE A O 1
ATOM 636 N N . VAL A 1 85 ? 12.445 -18.094 -5.277 1 97.44 85 VAL A N 1
ATOM 637 C CA . VAL A 1 85 ? 13.453 -17.031 -5.34 1 97.44 85 VAL A CA 1
ATOM 638 C C . VAL A 1 85 ? 12.773 -15.672 -5.191 1 97.44 85 VAL A C 1
ATOM 640 O O . VAL A 1 85 ? 11.828 -15.359 -5.922 1 97.44 85 VAL A O 1
ATOM 643 N N . TRP A 1 86 ? 13.336 -14.852 -4.211 1 97.69 86 TRP A N 1
ATOM 644 C CA . TRP A 1 86 ? 12.883 -13.469 -4.109 1 97.69 86 TRP A CA 1
ATOM 645 C C . TRP A 1 86 ? 13.422 -12.633 -5.266 1 97.69 86 TRP A C 1
ATOM 647 O O . TRP A 1 86 ? 14.602 -12.734 -5.617 1 97.69 86 TRP A O 1
ATOM 657 N N . VAL A 1 87 ? 12.523 -11.914 -5.832 1 97.75 87 VAL A N 1
ATOM 658 C CA . VAL A 1 87 ? 12.898 -11.055 -6.949 1 97.75 87 VAL A CA 1
ATOM 659 C C . VAL A 1 87 ? 13.438 -9.727 -6.422 1 97.75 87 VAL A C 1
ATOM 661 O O . VAL A 1 87 ? 14.43 -9.211 -6.934 1 97.75 87 VAL A O 1
ATOM 664 N N . ASP A 1 88 ? 12.789 -9.172 -5.402 1 97.81 88 ASP A N 1
ATOM 665 C CA . ASP A 1 88 ? 13.133 -7.867 -4.855 1 97.81 88 ASP A CA 1
ATOM 666 C C . ASP A 1 88 ? 13.859 -8.008 -3.52 1 97.81 88 ASP A C 1
ATOM 668 O O . ASP A 1 88 ? 13.633 -8.969 -2.781 1 97.81 88 ASP A O 1
ATOM 672 N N . ASP A 1 89 ? 14.688 -6.969 -3.258 1 96.62 89 ASP A N 1
ATOM 673 C CA . ASP A 1 89 ? 15.195 -6.824 -1.896 1 96.62 89 ASP A CA 1
ATOM 674 C C . ASP A 1 89 ? 14.07 -6.438 -0.933 1 96.62 89 ASP A C 1
ATOM 676 O O . ASP A 1 89 ? 13.031 -5.938 -1.355 1 96.62 89 ASP A O 1
ATOM 680 N N . GLU A 1 90 ? 14.414 -6.777 0.313 1 96.25 90 GLU A N 1
ATOM 681 C CA . GLU A 1 90 ? 13.453 -6.332 1.317 1 96.25 90 GLU A CA 1
ATOM 682 C C . GLU A 1 90 ? 13.344 -4.809 1.344 1 96.25 90 GLU A C 1
ATOM 684 O O . GLU A 1 90 ? 14.359 -4.109 1.277 1 96.25 90 GLU A O 1
ATOM 689 N N . PRO A 1 91 ? 12.125 -4.328 1.366 1 96.56 91 PRO A N 1
ATOM 690 C CA . PRO A 1 91 ? 12.016 -2.879 1.537 1 96.56 91 PRO A CA 1
ATOM 691 C C . PRO A 1 91 ? 12.445 -2.414 2.926 1 96.56 91 PRO A C 1
ATOM 693 O O . PRO A 1 91 ? 12.703 -3.24 3.805 1 96.56 91 PRO A O 1
ATOM 696 N N . THR A 1 92 ? 12.578 -1.092 3.051 1 97 92 THR A N 1
ATOM 697 C CA . THR A 1 92 ? 12.836 -0.578 4.391 1 97 92 THR A CA 1
ATOM 698 C C . THR A 1 92 ? 11.672 -0.899 5.328 1 97 92 THR A C 1
ATOM 700 O O . THR A 1 92 ? 10.586 -1.262 4.871 1 97 92 THR A O 1
ATOM 703 N N . GLU A 1 93 ? 11.977 -0.84 6.59 1 96.69 93 GLU A N 1
ATOM 704 C CA . GLU A 1 93 ? 10.93 -1.108 7.57 1 96.69 93 GLU A CA 1
ATOM 705 C C . GLU A 1 93 ? 9.711 -0.226 7.332 1 96.69 93 GLU A C 1
ATOM 707 O O . GLU A 1 93 ? 8.57 -0.702 7.383 1 96.69 93 GLU A O 1
ATOM 712 N N . TRP A 1 94 ? 9.984 1.059 7.109 1 97 94 TRP A N 1
ATOM 713 C CA . TRP A 1 94 ? 8.883 1.984 6.891 1 97 94 TRP A CA 1
ATOM 714 C C . TRP A 1 94 ? 8.008 1.525 5.727 1 97 94 TRP A C 1
ATOM 716 O O . TRP A 1 94 ? 6.789 1.423 5.859 1 97 94 TRP A O 1
ATOM 726 N N . TYR A 1 95 ? 8.672 1.289 4.562 1 97.81 95 TYR A N 1
ATOM 727 C CA . TYR A 1 95 ? 7.898 0.931 3.379 1 97.81 95 TYR A CA 1
ATOM 728 C C . TYR A 1 95 ? 7.203 -0.411 3.568 1 97.81 95 TYR A C 1
ATOM 730 O O . TYR A 1 95 ? 6.09 -0.615 3.074 1 97.81 95 TYR A O 1
ATOM 738 N N . SER A 1 96 ? 7.809 -1.339 4.254 1 98.06 96 SER A N 1
ATOM 739 C CA . SER A 1 96 ? 7.16 -2.607 4.57 1 98.06 96 SER A CA 1
ATOM 740 C C . SER A 1 96 ? 5.891 -2.391 5.387 1 98.06 96 SER A C 1
ATOM 742 O O . SER A 1 96 ? 4.84 -2.957 5.074 1 98.06 96 SER A O 1
ATOM 744 N N . GLU A 1 97 ? 6.016 -1.605 6.438 1 97.69 97 GLU A N 1
ATOM 745 C CA . GLU A 1 97 ? 4.871 -1.309 7.293 1 97.69 97 GLU A CA 1
ATOM 746 C C . GLU A 1 97 ? 3.762 -0.614 6.504 1 97.69 97 GLU A C 1
ATOM 748 O O . GLU A 1 97 ? 2.586 -0.95 6.652 1 97.69 97 GLU A O 1
ATOM 753 N N . LEU A 1 98 ? 4.172 0.354 5.723 1 98.25 98 LEU A N 1
ATOM 754 C CA . LEU A 1 98 ? 3.189 1.114 4.961 1 98.25 98 LEU A CA 1
ATOM 755 C C . LEU A 1 98 ? 2.453 0.214 3.973 1 98.25 98 LEU A C 1
ATOM 757 O O . LEU A 1 98 ? 1.228 0.284 3.855 1 98.25 98 LEU A O 1
ATOM 761 N N . ILE A 1 99 ? 3.193 -0.617 3.23 1 98.56 99 ILE A N 1
ATOM 762 C CA . ILE A 1 99 ? 2.588 -1.535 2.273 1 98.56 99 ILE A CA 1
ATOM 763 C C . ILE A 1 99 ? 1.625 -2.475 2.998 1 98.56 99 ILE A C 1
ATOM 765 O O . ILE A 1 99 ? 0.522 -2.738 2.512 1 98.56 99 ILE A O 1
ATOM 769 N N . GLY A 1 100 ? 2.064 -2.938 4.156 1 97.88 100 GLY A N 1
ATOM 770 C CA . GLY A 1 100 ? 1.167 -3.752 4.961 1 97.88 100 GLY A CA 1
ATOM 771 C C . GLY A 1 100 ? -0.102 -3.025 5.359 1 97.88 100 GLY A C 1
ATOM 772 O O . GLY A 1 100 ? -1.194 -3.592 5.297 1 97.88 100 GLY A O 1
ATOM 773 N N . ASP A 1 101 ? 0.003 -1.783 5.812 1 98.06 101 ASP A N 1
ATOM 774 C CA . ASP A 1 101 ? -1.16 -0.993 6.203 1 98.06 101 ASP A CA 1
ATOM 775 C C . ASP A 1 101 ? -2.115 -0.804 5.027 1 98.06 101 ASP A C 1
ATOM 777 O O . ASP A 1 101 ? -3.334 -0.903 5.191 1 98.06 101 ASP A O 1
ATOM 781 N N . LEU A 1 102 ? -1.542 -0.467 3.912 1 98.25 102 LEU A N 1
ATOM 782 C CA . LEU A 1 102 ? -2.365 -0.254 2.727 1 98.25 102 LEU A CA 1
ATOM 783 C C . LEU A 1 102 ? -3.076 -1.54 2.32 1 98.25 102 LEU A C 1
ATOM 785 O O . LEU A 1 102 ? -4.27 -1.524 2.012 1 98.25 102 LEU A O 1
ATOM 789 N N . ARG A 1 103 ? -2.348 -2.668 2.277 1 97.06 103 ARG A N 1
ATOM 790 C CA . ARG A 1 103 ? -2.928 -3.982 2.016 1 97.06 103 ARG A CA 1
ATOM 791 C C . ARG A 1 103 ? -4.113 -4.25 2.938 1 97.06 103 ARG A C 1
ATOM 793 O O . ARG A 1 103 ? -5.191 -4.625 2.475 1 97.06 103 ARG A O 1
ATOM 800 N N . ASP A 1 104 ? -3.92 -4.059 4.223 1 96.38 104 ASP A N 1
ATOM 801 C CA . ASP A 1 104 ? -4.953 -4.324 5.215 1 96.38 104 ASP A CA 1
ATOM 802 C C . ASP A 1 104 ? -6.168 -3.422 5 1 96.38 104 ASP A C 1
ATOM 804 O O . ASP A 1 104 ? -7.309 -3.85 5.195 1 96.38 104 ASP A O 1
ATOM 808 N N . GLU A 1 105 ? -5.855 -2.205 4.676 1 96.06 105 GLU A N 1
ATOM 809 C CA . GLU A 1 105 ? -6.953 -1.272 4.445 1 96.06 105 GLU A CA 1
ATOM 810 C C . GLU A 1 105 ? -7.797 -1.698 3.248 1 96.06 105 GLU A C 1
ATOM 812 O O . GLU A 1 105 ? -9.031 -1.64 3.297 1 96.06 105 GLU A O 1
ATOM 817 N N . VAL A 1 106 ? -7.176 -2.104 2.18 1 95.38 106 VAL A N 1
ATOM 818 C CA . VAL A 1 106 ? -7.902 -2.578 1.007 1 95.38 106 VAL A CA 1
ATOM 819 C C . VAL A 1 106 ? -8.773 -3.771 1.389 1 95.38 106 VAL A C 1
ATOM 821 O O . VAL A 1 106 ? -9.961 -3.818 1.038 1 95.38 106 VAL A O 1
ATOM 824 N N . TRP A 1 107 ? -8.234 -4.688 2.107 1 93.06 107 TRP A N 1
ATOM 825 C CA . TRP A 1 107 ? -8.969 -5.887 2.494 1 93.06 107 TRP A CA 1
ATOM 826 C C . TRP A 1 107 ? -10.117 -5.543 3.434 1 93.06 107 TRP A C 1
ATOM 828 O O . TRP A 1 107 ? -11.203 -6.121 3.332 1 93.06 107 TRP A O 1
ATOM 838 N N . ARG A 1 108 ? -9.867 -4.664 4.309 1 91.62 108 ARG A N 1
ATOM 839 C CA . ARG A 1 108 ? -10.93 -4.195 5.195 1 91.62 108 ARG A CA 1
ATOM 840 C C . ARG A 1 108 ? -12.086 -3.604 4.395 1 91.62 108 ARG A C 1
ATOM 842 O O . ARG A 1 108 ? -13.25 -3.918 4.652 1 91.62 108 ARG A O 1
ATOM 849 N N . MET A 1 109 ? -11.766 -2.75 3.443 1 88.56 109 MET A N 1
ATOM 850 C CA . MET A 1 109 ? -12.781 -2.104 2.621 1 88.56 109 MET A CA 1
ATOM 851 C C . MET A 1 109 ? -13.531 -3.129 1.774 1 88.56 109 MET A C 1
ATOM 853 O O . MET A 1 109 ? -14.742 -3.025 1.593 1 88.56 109 MET A O 1
ATOM 857 N N . ARG A 1 110 ? -12.867 -4.074 1.22 1 86.38 110 ARG A N 1
ATOM 858 C CA . ARG A 1 110 ? -13.5 -5.125 0.428 1 86.38 110 ARG A CA 1
ATOM 859 C C . ARG A 1 110 ? -14.508 -5.91 1.261 1 86.38 110 ARG A C 1
ATOM 861 O O . ARG A 1 110 ? -15.602 -6.211 0.791 1 86.38 110 ARG A O 1
ATOM 868 N N . LYS A 1 111 ? -14.039 -6.227 2.434 1 85 111 LYS A N 1
ATOM 869 C CA . LYS A 1 111 ? -14.969 -6.895 3.336 1 85 111 LYS A CA 1
ATOM 870 C C . LYS A 1 111 ? -16.203 -6.039 3.588 1 85 111 LYS A C 1
ATOM 872 O O . LYS A 1 111 ? -17.328 -6.547 3.615 1 85 111 LYS A O 1
ATOM 877 N N . GLN A 1 112 ? -16.016 -4.789 3.764 1 82.38 112 GLN A N 1
ATOM 878 C CA . GLN A 1 112 ? -17.109 -3.857 4.004 1 82.38 112 GLN A CA 1
ATOM 879 C C . GLN A 1 112 ? -18.078 -3.811 2.816 1 82.38 112 GLN A C 1
ATOM 881 O O . GLN A 1 112 ? -19.297 -3.812 2.992 1 82.38 112 GLN A O 1
ATOM 886 N N . VAL A 1 113 ? -17.516 -3.74 1.632 1 78.56 113 VAL A N 1
ATOM 887 C CA . VAL A 1 113 ? -18.312 -3.697 0.406 1 78.56 113 VAL A CA 1
ATOM 888 C C . VAL A 1 113 ? -19.109 -4.988 0.267 1 78.56 113 VAL A C 1
ATOM 890 O O . VAL A 1 113 ? -20.281 -4.957 -0.127 1 78.56 113 VAL A O 1
ATOM 893 N N . MET A 1 114 ? -18.469 -6.031 0.56 1 75.06 114 MET A N 1
ATOM 894 C CA . MET A 1 114 ? -19.125 -7.332 0.474 1 75.06 114 MET A CA 1
ATOM 895 C C . MET A 1 114 ? -20.266 -7.438 1.485 1 75.06 114 MET A C 1
ATOM 897 O O . MET A 1 114 ? -21.312 -8.008 1.188 1 75.06 114 MET A O 1
ATOM 901 N N . GLU A 1 115 ? -20.031 -6.832 2.6 1 74.81 115 GLU A N 1
ATOM 902 C CA . GLU A 1 115 ? -21.016 -6.898 3.668 1 74.81 115 GLU A CA 1
ATOM 903 C C . GLU A 1 115 ? -22.141 -5.883 3.445 1 74.81 115 GLU A C 1
ATOM 905 O O . GLU A 1 115 ? -23.266 -6.066 3.932 1 74.81 115 GLU A O 1
ATOM 910 N N . GLN A 1 116 ? -21.781 -4.727 2.73 1 69.94 116 GLN A N 1
ATOM 911 C CA . GLN A 1 116 ? -22.766 -3.689 2.486 1 69.94 116 GLN A CA 1
ATOM 912 C C . GLN A 1 116 ? -23.453 -3.893 1.139 1 69.94 116 GLN A C 1
ATOM 914 O O . GLN A 1 116 ? -24.234 -3.045 0.697 1 69.94 116 GLN A O 1
ATOM 919 N N . GLY A 1 117 ? -23.078 -4.785 0.479 1 61.09 117 GLY A N 1
ATOM 920 C CA . GLY A 1 117 ? -23.734 -5.012 -0.799 1 61.09 117 GLY A CA 1
ATOM 921 C C . GLY A 1 117 ? -25.234 -4.793 -0.748 1 61.09 117 GLY A C 1
ATOM 922 O O . GLY A 1 117 ? -25.828 -4.836 0.327 1 61.09 117 GLY A O 1
ATOM 923 N N . PRO A 1 118 ? -25.719 -4.152 -1.933 1 59.81 118 PRO A N 1
ATOM 924 C CA . PRO A 1 118 ? -27.125 -3.725 -2 1 59.81 118 PRO A CA 1
ATOM 925 C C . PRO A 1 118 ? -28.078 -4.703 -1.309 1 59.81 118 PRO A C 1
ATOM 927 O O . PRO A 1 118 ? -28.984 -4.281 -0.585 1 59.81 118 PRO A O 1
ATOM 930 N N . LEU A 1 119 ? -27.828 -5.824 -1.562 1 58 119 LEU A N 1
ATOM 931 C CA . LEU A 1 119 ? -28.797 -6.797 -1.086 1 58 119 LEU A CA 1
ATOM 932 C C . LEU A 1 119 ? -28.734 -6.93 0.433 1 58 119 LEU A C 1
ATOM 934 O O . LEU A 1 119 ? -29.781 -7 1.094 1 58 119 LEU A O 1
ATOM 938 N N . VAL A 1 120 ? -27.578 -6.852 0.893 1 60.94 120 VAL A N 1
ATOM 939 C CA . VAL A 1 120 ? -27.438 -7.105 2.322 1 60.94 120 VAL A CA 1
ATOM 940 C C . VAL A 1 120 ? -27.891 -5.887 3.115 1 60.94 120 VAL A C 1
ATOM 942 O O . VAL A 1 120 ? -28.516 -6.027 4.168 1 60.94 120 VAL A O 1
ATOM 945 N N . LYS A 1 121 ? -27.703 -4.723 2.588 1 62.53 121 LYS A N 1
ATOM 946 C CA . LYS A 1 121 ? -28.047 -3.498 3.305 1 62.53 121 LYS A CA 1
ATOM 947 C C . LYS A 1 121 ? -29.547 -3.23 3.25 1 62.53 121 LYS A C 1
ATOM 949 O O . LYS A 1 121 ? -30.125 -2.752 4.223 1 62.53 121 LYS A O 1
ATOM 954 N N . CYS A 1 122 ? -30.047 -3.416 2.059 1 60.38 122 CYS A N 1
ATOM 955 C CA . CYS A 1 122 ? -31.469 -3.121 1.913 1 60.38 122 CYS A CA 1
ATOM 956 C C . CYS A 1 122 ? -32.312 -4.168 2.623 1 60.38 122 CYS A C 1
ATOM 958 O O . CYS A 1 122 ? -33.469 -3.896 3.004 1 60.38 122 CYS A O 1
ATOM 960 N N . PHE A 1 123 ? -31.844 -5.289 2.74 1 58.69 123 PHE A N 1
ATOM 961 C CA . PHE A 1 123 ? -32.562 -6.367 3.402 1 58.69 123 PHE A CA 1
ATOM 962 C C . PHE A 1 123 ? -31.672 -7.105 4.387 1 58.69 123 PHE A C 1
ATOM 964 O O . PHE A 1 123 ? -31.25 -8.234 4.125 1 58.69 123 PHE A O 1
ATOM 971 N N . PRO A 1 124 ? -31.25 -6.305 5.465 1 59.47 124 PRO A N 1
ATOM 972 C CA . PRO A 1 124 ? -30.281 -6.875 6.395 1 59.47 124 PRO A CA 1
ATOM 973 C C . PRO A 1 124 ? -30.609 -8.312 6.789 1 59.47 124 PRO A C 1
ATOM 975 O O . PRO A 1 124 ? -29.703 -9.086 7.129 1 59.47 124 PRO A O 1
ATOM 978 N N . GLY A 1 125 ? -31.844 -8.641 6.922 1 57.34 125 GLY A N 1
ATOM 979 C CA . GLY A 1 125 ? -32.219 -10.008 7.246 1 57.34 125 GLY A CA 1
ATOM 980 C C . GLY A 1 125 ? -31.844 -11.008 6.176 1 57.34 125 GLY A C 1
ATOM 981 O O . GLY A 1 125 ? -31.922 -12.219 6.383 1 57.34 125 GLY A O 1
ATOM 982 N N . ILE A 1 126 ? -31.625 -10.609 5.012 1 51.31 126 ILE A N 1
ATOM 983 C CA . ILE A 1 126 ? -31.266 -11.531 3.943 1 51.31 126 ILE A CA 1
ATOM 984 C C . ILE A 1 126 ? -29.766 -11.828 3.998 1 51.31 126 ILE A C 1
ATOM 986 O O . ILE A 1 126 ? -28.938 -10.961 3.695 1 51.31 126 ILE A O 1
ATOM 990 N N . SER A 1 127 ? -29.297 -12.195 5.07 1 43.97 127 SER A N 1
ATOM 991 C CA . SER A 1 127 ? -27.922 -12.633 5.254 1 43.97 127 SER A CA 1
ATOM 992 C C . SER A 1 127 ? -27.312 -13.133 3.947 1 43.97 127 SER A C 1
ATOM 994 O O . SER A 1 127 ? -27.953 -13.047 2.893 1 43.97 127 SER A O 1
ATOM 996 N N . GLN A 1 128 ? -26.375 -14.344 4.137 1 42.28 128 GLN A N 1
ATOM 997 C CA . GLN A 1 128 ? -25.453 -15.141 3.34 1 42.28 128 GLN A CA 1
ATOM 998 C C . GLN A 1 128 ? -26.188 -15.82 2.178 1 42.28 128 GLN A C 1
ATOM 1000 O O . GLN A 1 128 ? -26.25 -17.047 2.107 1 42.28 128 GLN A O 1
ATOM 1005 N N . TYR A 1 129 ? -27.297 -15.438 1.751 1 36.69 129 TYR A N 1
ATOM 1006 C CA . TYR A 1 129 ? -27.766 -16.406 0.761 1 36.69 129 TYR A CA 1
ATOM 1007 C C . TYR A 1 129 ? -26.781 -16.531 -0.384 1 36.69 129 TYR A C 1
ATOM 1009 O O . TYR A 1 129 ? -26.125 -15.562 -0.772 1 36.69 129 TYR A O 1
ATOM 1017 N N . ASN A 1 130 ? -26.203 -17.812 -0.547 1 36.81 130 ASN A N 1
ATOM 1018 C CA . ASN A 1 130 ? -25.406 -18.422 -1.604 1 36.81 130 ASN A CA 1
ATOM 1019 C C . ASN A 1 130 ? -25.844 -17.953 -2.986 1 36.81 130 ASN A C 1
ATOM 1021 O O . ASN A 1 130 ? -26.875 -18.391 -3.498 1 36.81 130 ASN A O 1
ATOM 1025 N N . LEU A 1 131 ? -25.859 -16.734 -3.301 1 34.75 131 LEU A N 1
ATOM 1026 C CA . LEU A 1 131 ? -26.172 -16.281 -4.652 1 34.75 131 LEU A CA 1
ATOM 1027 C C . LEU A 1 131 ? -25.781 -17.328 -5.684 1 34.75 131 LEU A C 1
ATOM 1029 O O . LEU A 1 131 ? -26.031 -17.156 -6.879 1 34.75 131 LEU A O 1
ATOM 1033 N N . ASN A 1 132 ? -25.031 -18.25 -5.199 1 32.34 132 ASN A N 1
ATOM 1034 C CA . ASN A 1 132 ? -24.812 -19.375 -6.098 1 32.34 132 ASN A CA 1
ATOM 1035 C C . ASN A 1 132 ? -26.047 -20.25 -6.227 1 32.34 132 ASN A C 1
ATOM 1037 O O . ASN A 1 132 ? -25.984 -21.344 -6.801 1 32.34 132 ASN A O 1
ATOM 1041 N N . THR A 1 133 ? -27.031 -19.938 -5.457 1 30.42 133 THR A N 1
ATOM 1042 C CA . THR A 1 133 ? -28.078 -20.906 -5.723 1 30.42 133 THR A CA 1
ATOM 1043 C C . THR A 1 133 ? -28.766 -20.625 -7.062 1 30.42 133 THR A C 1
ATOM 1045 O O . THR A 1 133 ? -29.266 -19.516 -7.285 1 30.42 133 THR A O 1
ATOM 1048 N N . PRO A 1 134 ? -28.547 -21.5 -8.102 1 28.81 134 PRO A N 1
ATOM 1049 C CA . PRO A 1 134 ? -29.25 -21.516 -9.391 1 28.81 134 PRO A CA 1
ATOM 1050 C C . PRO A 1 134 ? -30.766 -21.375 -9.242 1 28.81 134 PRO A C 1
ATOM 1052 O O . PRO A 1 134 ? -31.375 -22.094 -8.438 1 28.81 134 PRO A O 1
ATOM 1055 N N . VAL A 1 135 ? -31.375 -20.297 -9.297 1 26.23 135 VAL A N 1
ATOM 1056 C CA . VAL A 1 135 ? -32.844 -20.203 -9.438 1 26.23 135 VAL A CA 1
ATOM 1057 C C . VAL A 1 135 ? -33.312 -21.125 -10.555 1 26.23 135 VAL A C 1
ATOM 1059 O O . VAL A 1 135 ? -32.812 -21.047 -11.688 1 26.23 135 VAL A O 1
ATOM 1062 N N . GLU A 1 136 ? -33.594 -22.312 -10.102 1 29.02 136 GLU A N 1
ATOM 1063 C CA . GLU A 1 136 ? -34.375 -23.188 -10.969 1 29.02 136 GLU A CA 1
ATOM 1064 C C . GLU A 1 136 ? -35.594 -22.5 -11.516 1 29.02 136 GLU A C 1
ATOM 1066 O O . GLU A 1 136 ? -36.469 -22.062 -10.742 1 29.02 136 GLU A O 1
ATOM 1071 N N . LEU A 1 137 ? -35.5 -21.828 -12.688 1 24.14 137 LEU A N 1
ATOM 1072 C CA . LEU A 1 137 ? -36.688 -21.672 -13.5 1 24.14 137 LEU A CA 1
ATOM 1073 C C . LEU A 1 137 ? -37.156 -23.016 -14.039 1 24.14 137 LEU A C 1
ATOM 1075 O O . LEU A 1 137 ? -36.344 -23.859 -14.398 1 24.14 137 LEU A O 1
ATOM 1079 N N . MET B 1 1 ? -1.246 26.078 54.469 1 28.27 1 MET B N 1
ATOM 1080 C CA . MET B 1 1 ? -1.74 24.781 53.969 1 28.27 1 MET B CA 1
ATOM 1081 C C . MET B 1 1 ? -2.236 24.906 52.531 1 28.27 1 MET B C 1
ATOM 1083 O O . MET B 1 1 ? -3.414 25.188 52.312 1 28.27 1 MET B O 1
ATOM 1087 N N . ALA B 1 2 ? -1.394 25.5 51.594 1 33.84 2 ALA B N 1
ATOM 1088 C CA . ALA B 1 2 ? -1.681 25.984 50.25 1 33.84 2 ALA B CA 1
ATOM 1089 C C . ALA B 1 2 ? -1.937 24.844 49.281 1 33.84 2 ALA B C 1
ATOM 1091 O O . ALA B 1 2 ? -1.117 23.922 49.156 1 33.84 2 ALA B O 1
ATOM 1092 N N . GLU B 1 3 ? -3.271 24.453 49.125 1 30.91 3 GLU B N 1
ATOM 1093 C CA . GLU B 1 3 ? -3.746 23.422 48.188 1 30.91 3 GLU B CA 1
ATOM 1094 C C . GLU B 1 3 ? -3.291 23.688 46.781 1 30.91 3 GLU B C 1
ATOM 1096 O O . GLU B 1 3 ? -3.504 24.781 46.25 1 30.91 3 GLU B O 1
ATOM 1101 N N . SER B 1 4 ? -2.197 23 46.344 1 26.98 4 SER B N 1
ATOM 1102 C CA . SER B 1 4 ? -1.575 22.938 45.031 1 26.98 4 SER B CA 1
ATOM 1103 C C . SER B 1 4 ? -2.576 22.484 43.969 1 26.98 4 SER B C 1
ATOM 1105 O O . SER B 1 4 ? -3.25 21.469 44.125 1 26.98 4 SER B O 1
ATOM 1107 N N . SER B 1 5 ? -3.166 23.422 43.25 1 23.38 5 SER B N 1
ATOM 1108 C CA . SER B 1 5 ? -4.086 23.266 42.125 1 23.38 5 SER B CA 1
ATOM 1109 C C . SER B 1 5 ? -3.439 22.469 41 1 23.38 5 SER B C 1
ATOM 1111 O O . SER B 1 5 ? -2.482 22.938 40.375 1 23.38 5 SER B O 1
ATOM 1113 N N . ALA B 1 6 ? -3.348 21.141 41.094 1 30.83 6 ALA B N 1
ATOM 1114 C CA . ALA B 1 6 ? -2.926 20.266 40 1 30.83 6 ALA B CA 1
ATOM 1115 C C . ALA B 1 6 ? -3.758 20.516 38.75 1 30.83 6 ALA B C 1
ATOM 1117 O O . ALA B 1 6 ? -4.949 20.203 38.719 1 30.83 6 ALA B O 1
ATOM 1118 N N . ARG B 1 7 ? -3.516 21.578 37.938 1 24.08 7 ARG B N 1
ATOM 1119 C CA . ARG B 1 7 ? -4.145 21.781 36.625 1 24.08 7 ARG B CA 1
ATOM 1120 C C . ARG B 1 7 ? -3.889 20.578 35.719 1 24.08 7 ARG B C 1
ATOM 1122 O O . ARG B 1 7 ? -2.736 20.25 35.438 1 24.08 7 ARG B O 1
ATOM 1129 N N . SER B 1 8 ? -4.691 19.516 35.781 1 27.22 8 SER B N 1
ATOM 1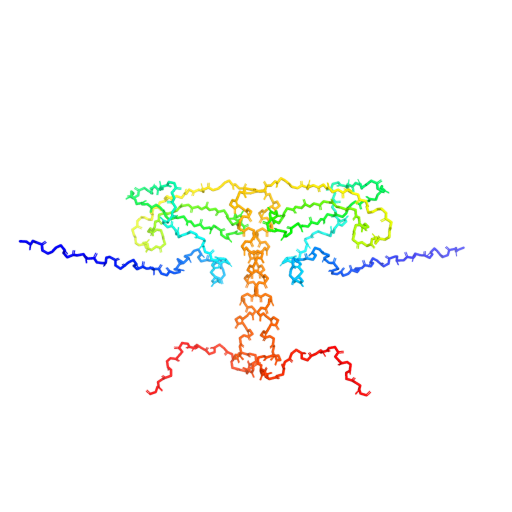130 C CA . SER B 1 8 ? -4.727 18.391 34.875 1 27.22 8 SER B CA 1
ATOM 1131 C C . SER B 1 8 ? -4.875 18.859 33.406 1 27.22 8 SER B C 1
ATOM 1133 O O . SER B 1 8 ? -5.848 19.531 33.062 1 27.22 8 SER B O 1
ATOM 1135 N N . SER B 1 9 ? -3.801 19.406 32.844 1 27.08 9 SER B N 1
ATOM 1136 C CA . SER B 1 9 ? -3.85 19.703 31.406 1 27.08 9 SER B CA 1
ATOM 1137 C C . SER B 1 9 ? -4.344 18.5 30.609 1 27.08 9 SER B C 1
ATOM 1139 O O . SER B 1 9 ? -3.748 17.422 30.672 1 27.08 9 SER B O 1
ATOM 1141 N N . ARG B 1 10 ? -5.594 18.359 30.469 1 24.42 10 ARG B N 1
ATOM 1142 C CA . ARG B 1 10 ? -6.277 17.438 29.562 1 24.42 10 ARG B CA 1
ATOM 1143 C C . ARG B 1 10 ? -5.699 17.516 28.156 1 24.42 10 ARG B C 1
ATOM 1145 O O . ARG B 1 10 ? -5.59 18.609 27.594 1 24.42 10 ARG B O 1
ATOM 1152 N N . GLY B 1 11 ? -4.801 16.594 27.828 1 25.86 11 GLY B N 1
ATOM 1153 C CA . GLY B 1 11 ? -4.281 16.25 26.516 1 25.86 11 GLY B CA 1
ATOM 1154 C C . GLY B 1 11 ? -5.336 16.266 25.422 1 25.86 11 GLY B C 1
ATOM 1155 O O . GLY B 1 11 ? -6.371 15.609 25.547 1 25.86 11 GLY B O 1
ATOM 1156 N N . SER B 1 12 ? -5.555 17.453 24.797 1 24.17 12 SER B N 1
ATOM 1157 C CA . SER B 1 12 ? -6.383 17.594 23.594 1 24.17 12 SER B CA 1
ATOM 1158 C C . SER B 1 12 ? -6.074 16.5 22.578 1 24.17 12 SER B C 1
ATOM 1160 O O . SER B 1 12 ? -4.93 16.344 22.156 1 24.17 12 SER B O 1
ATOM 1162 N N . ALA B 1 13 ? -6.789 15.516 22.578 1 27.69 13 ALA B N 1
ATOM 1163 C CA . ALA B 1 13 ? -6.863 14.477 21.562 1 27.69 13 ALA B CA 1
ATOM 1164 C C . ALA B 1 13 ? -7.188 15.07 20.188 1 27.69 13 ALA B C 1
ATOM 1166 O O . ALA B 1 13 ? -7.527 14.344 19.25 1 27.69 13 ALA B O 1
ATOM 1167 N N . SER B 1 14 ? -7.121 16.531 20.078 1 26.61 14 SER B N 1
ATOM 1168 C CA . SER B 1 14 ? -7.828 16.766 18.812 1 26.61 14 SER B CA 1
A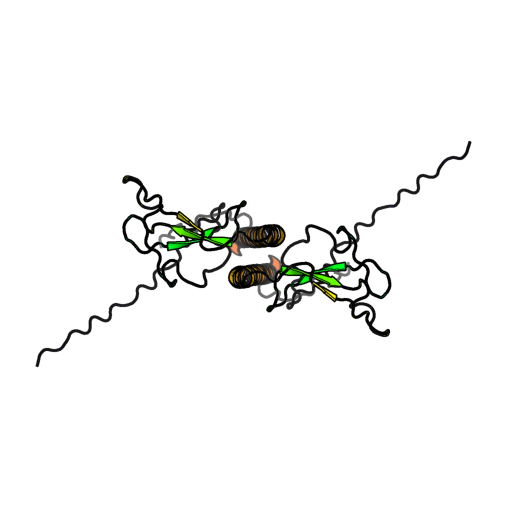TOM 1169 C C . SER B 1 14 ? -7.344 15.828 17.719 1 26.61 14 SER B C 1
ATOM 1171 O O . SER B 1 14 ? -6.207 15.352 17.766 1 26.61 14 SER B O 1
ATOM 1173 N N . ALA B 1 15 ? -8.289 15.445 16.797 1 28.47 15 ALA B N 1
ATOM 1174 C CA . ALA B 1 15 ? -8.75 14.734 15.609 1 28.47 15 ALA B CA 1
ATOM 1175 C C . ALA B 1 15 ? -7.805 14.953 14.438 1 28.47 15 ALA B C 1
ATOM 1177 O O . ALA B 1 15 ? -6.906 15.797 14.5 1 28.47 15 ALA B O 1
ATOM 1178 N N . GLY B 1 16 ? -8.375 14.672 13.25 1 30.52 16 GLY B N 1
ATOM 1179 C CA . GLY B 1 16 ? -8.227 14.078 11.938 1 30.52 16 GLY B CA 1
ATOM 1180 C C . GLY B 1 16 ? -7.559 14.992 10.938 1 30.52 16 GLY B C 1
ATOM 1181 O O . GLY B 1 16 ? -7.617 14.758 9.727 1 30.52 16 GLY B O 1
ATOM 1182 N N . ARG B 1 17 ? -7.141 16.266 11.383 1 31.11 17 ARG B N 1
ATOM 1183 C CA . ARG B 1 17 ? -6.961 16.984 10.125 1 31.11 17 ARG B CA 1
ATOM 1184 C C . ARG B 1 17 ? -5.777 16.422 9.344 1 31.11 17 ARG B C 1
ATOM 1186 O O . ARG B 1 17 ? -4.621 16.688 9.68 1 31.11 17 ARG B O 1
ATOM 1193 N N . GLY B 1 18 ? -5.688 15.195 9.164 1 37.97 18 GLY B N 1
ATOM 1194 C CA . GLY B 1 18 ? -4.797 14.57 8.195 1 37.97 18 GLY B CA 1
ATOM 1195 C C . GLY B 1 18 ? -4.582 15.422 6.949 1 37.97 18 GLY B C 1
ATOM 1196 O O . GLY B 1 18 ? -5.461 15.5 6.09 1 37.97 18 GLY B O 1
ATOM 1197 N N . GLY B 1 19 ? -4.094 16.594 7.078 1 40.09 19 GLY B N 1
ATOM 1198 C CA . GLY B 1 19 ? -3.949 17.438 5.906 1 40.09 19 GLY B CA 1
ATOM 1199 C C . GLY B 1 19 ? -3.51 16.688 4.668 1 40.09 19 GLY B C 1
ATOM 1200 O O . GLY B 1 19 ? -3.127 17.297 3.666 1 40.09 19 GLY B O 1
ATOM 1201 N N . GLY B 1 20 ? -2.588 15.742 4.707 1 44.28 20 GLY B N 1
ATOM 1202 C CA . GLY B 1 20 ? -2.207 15.352 3.357 1 44.28 20 GLY B CA 1
ATOM 1203 C C . GLY B 1 20 ? -3.393 15.203 2.424 1 44.28 20 GLY B C 1
ATOM 1204 O O . GLY B 1 20 ? -4.059 14.164 2.416 1 44.28 20 GLY B O 1
ATOM 1205 N N . GLY B 1 21 ? -4.059 16.312 2.281 1 45.81 21 GLY B N 1
ATOM 1206 C CA . GLY B 1 21 ? -5.113 16.203 1.285 1 45.81 21 GLY B CA 1
ATOM 1207 C C . GLY B 1 21 ? -4.789 15.219 0.175 1 45.81 21 GLY B C 1
ATOM 1208 O O . GLY B 1 21 ? -3.715 15.289 -0.427 1 45.81 21 GLY B O 1
ATOM 1209 N N . GLY B 1 22 ? -5.023 13.977 0.484 1 52.12 22 GLY B N 1
ATOM 1210 C CA . GLY B 1 22 ? -5.043 13.133 -0.704 1 52.12 22 GLY B CA 1
ATOM 1211 C C . GLY B 1 22 ? -5.594 13.844 -1.927 1 52.12 22 GLY B C 1
ATOM 1212 O O . GLY B 1 22 ? -6.25 14.883 -1.807 1 52.12 22 GLY B O 1
ATOM 1213 N N . TYR B 1 23 ? -4.848 13.773 -3.055 1 52.62 23 TYR B N 1
ATOM 1214 C CA . TYR B 1 23 ? -5.195 14.391 -4.332 1 52.62 23 TYR B CA 1
ATOM 1215 C C . TYR B 1 23 ? -6.699 14.625 -4.434 1 52.62 23 TYR B C 1
ATOM 1217 O O . TYR B 1 23 ? -7.137 15.656 -4.949 1 52.62 23 TYR B O 1
ATOM 1225 N N . ASP B 1 24 ? -7.488 13.672 -4.113 1 57.41 24 ASP B N 1
ATOM 1226 C CA . ASP B 1 24 ? -8.859 13.742 -4.602 1 57.41 24 ASP B CA 1
ATOM 1227 C C . ASP B 1 24 ? -9.844 13.922 -3.445 1 57.41 24 ASP B C 1
ATOM 1229 O O . ASP B 1 24 ? -11.016 13.547 -3.557 1 57.41 24 ASP B O 1
ATOM 1233 N N . GLY B 1 25 ? -9.25 14.695 -2.34 1 67.06 25 GLY B N 1
ATOM 1234 C CA . GLY B 1 25 ? -10.227 14.938 -1.295 1 67.06 25 GLY B CA 1
ATOM 1235 C C . GLY B 1 25 ? -10.57 13.695 -0.497 1 67.06 25 GLY B C 1
ATOM 1236 O O . GLY B 1 25 ? -11.438 13.734 0.382 1 67.06 25 GLY B O 1
ATOM 1237 N N . LEU B 1 26 ? -10.031 12.648 -0.793 1 78.75 26 LEU B N 1
ATOM 1238 C CA . LEU B 1 26 ? -10.375 11.391 -0.125 1 78.75 26 LEU B CA 1
ATOM 1239 C C . LEU B 1 26 ? -9.5 11.18 1.106 1 78.75 26 LEU B C 1
ATOM 1241 O O . LEU B 1 26 ? -9.672 10.195 1.831 1 78.75 26 LEU B O 1
ATOM 1245 N N . GLY B 1 27 ? -8.617 12.094 1.414 1 86.44 27 GLY B N 1
ATOM 1246 C CA . GLY B 1 27 ? -7.781 12.008 2.598 1 86.44 27 GLY B CA 1
ATOM 1247 C C . GLY B 1 27 ? -6.723 10.922 2.496 1 86.44 27 GLY B C 1
ATOM 1248 O O . GLY B 1 27 ? -6.578 10.281 1.452 1 86.44 27 GLY B O 1
ATOM 1249 N N . SER B 1 28 ? -5.938 10.758 3.584 1 93.5 28 SER B N 1
ATOM 1250 C CA . SER B 1 28 ? -4.898 9.734 3.627 1 93.5 28 SER B CA 1
ATOM 1251 C C . SER B 1 28 ? -5.5 8.336 3.51 1 93.5 28 SER B C 1
ATOM 1253 O O . SER B 1 28 ? -6.48 8.016 4.188 1 93.5 28 SER B O 1
ATOM 1255 N N . PRO B 1 29 ? -4.965 7.547 2.652 1 95.44 29 PRO B N 1
ATOM 1256 C CA . PRO B 1 29 ? -5.523 6.207 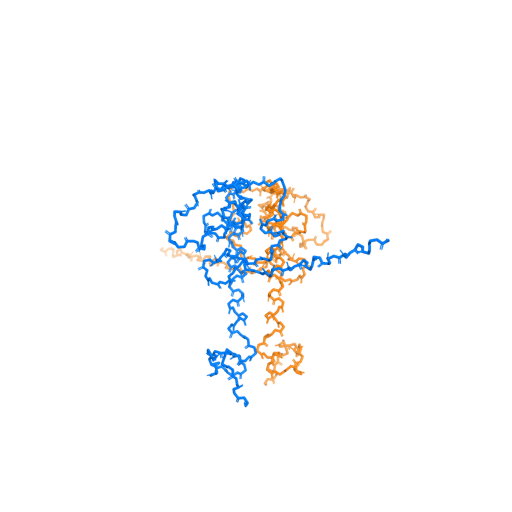2.461 1 95.44 29 PRO B CA 1
ATOM 1257 C C . PRO B 1 29 ? -5.387 5.328 3.703 1 95.44 29 PRO B C 1
ATOM 1259 O O . PRO B 1 29 ? -6.113 4.34 3.846 1 95.44 29 PRO B O 1
ATOM 1262 N N . VAL B 1 30 ? -4.43 5.629 4.523 1 96.25 30 VAL B N 1
ATOM 1263 C CA . VAL B 1 30 ? -4.262 4.875 5.762 1 96.25 30 VAL B CA 1
ATOM 1264 C C . VAL B 1 30 ? -4.141 5.836 6.941 1 96.25 30 VAL B C 1
ATOM 1266 O O . VAL B 1 30 ? -3.756 6.992 6.77 1 96.25 30 VAL B O 1
ATOM 1269 N N . ALA B 1 31 ? -4.543 5.301 8.078 1 91.56 31 ALA B N 1
ATOM 1270 C CA . ALA B 1 31 ? -4.336 6.082 9.289 1 91.56 31 ALA B CA 1
ATOM 1271 C C . ALA B 1 31 ? -2.852 6.184 9.633 1 91.56 31 ALA B C 1
ATOM 1273 O O . ALA B 1 31 ? -2.094 5.234 9.422 1 91.56 31 ALA B O 1
ATOM 1274 N N . TYR B 1 32 ? -2.486 7.297 10.148 1 90.75 32 TYR B N 1
ATOM 1275 C CA . TYR B 1 32 ? -1.103 7.48 10.578 1 90.75 32 TYR B CA 1
ATOM 1276 C C . TYR B 1 32 ? -0.819 6.711 11.859 1 90.75 32 TYR B C 1
ATOM 1278 O O . TYR B 1 32 ? -1.589 6.785 12.82 1 90.75 32 TYR B O 1
ATOM 1286 N N . ARG B 1 33 ? 0.277 6.035 11.82 1 92.12 33 ARG B N 1
ATOM 1287 C CA . ARG B 1 33 ? 0.663 5.293 13.008 1 92.12 33 ARG B CA 1
ATOM 1288 C C . ARG B 1 33 ? 1.212 6.223 14.086 1 92.12 33 ARG B C 1
ATOM 1290 O O . ARG B 1 33 ? 1.072 5.953 15.281 1 92.12 33 ARG B O 1
ATOM 1297 N N . VAL B 1 34 ? 1.886 7.207 13.562 1 91.38 34 VAL B N 1
ATOM 1298 C CA . VAL B 1 34 ? 2.506 8.203 14.43 1 91.38 34 VAL B CA 1
ATOM 1299 C C . VAL B 1 34 ? 2.035 9.602 14.031 1 91.38 34 VAL B C 1
ATOM 1301 O O . VAL B 1 34 ? 1.979 9.93 12.844 1 91.38 34 VAL B O 1
ATOM 1304 N N . GLY B 1 35 ? 1.634 10.391 15.023 1 93.5 35 GLY B N 1
ATOM 1305 C CA . GLY B 1 35 ? 1.211 11.75 14.734 1 93.5 35 GLY B CA 1
ATOM 1306 C C . GLY B 1 35 ? 2.295 12.586 14.078 1 93.5 35 GLY B C 1
ATOM 1307 O O . GLY B 1 35 ? 3.482 12.273 14.203 1 93.5 35 GLY B O 1
ATOM 1308 N N . PRO B 1 36 ? 1.877 13.68 13.43 1 95.19 36 PRO B N 1
ATOM 1309 C CA . PRO B 1 36 ? 2.83 14.484 12.664 1 95.19 36 PRO B CA 1
ATOM 1310 C C . PRO B 1 36 ? 3.938 15.078 13.531 1 95.19 36 PRO B C 1
ATOM 1312 O O . PRO B 1 36 ? 5.031 15.359 13.031 1 95.19 36 PRO B O 1
ATOM 1315 N N . LEU B 1 37 ? 3.633 15.273 14.805 1 96.94 37 LEU B N 1
ATOM 1316 C CA . LEU B 1 37 ? 4.625 15.883 15.688 1 96.94 37 LEU B CA 1
ATOM 1317 C C . LEU B 1 37 ? 5.211 14.844 16.641 1 96.94 37 LEU B C 1
ATOM 1319 O O . LEU B 1 37 ? 6.074 15.172 17.453 1 96.94 37 LEU B O 1
ATOM 1323 N N . ASP B 1 38 ? 4.781 13.594 16.547 1 97 38 ASP B N 1
ATOM 1324 C CA . ASP B 1 38 ? 5.141 12.555 17.5 1 97 38 ASP B CA 1
ATOM 1325 C C . ASP B 1 38 ? 6.285 11.695 16.953 1 97 38 ASP B C 1
ATOM 1327 O O . ASP B 1 38 ? 6.227 10.461 17.016 1 97 38 ASP B O 1
ATOM 1331 N N . TYR B 1 39 ? 7.242 12.328 16.359 1 96.56 39 TYR B N 1
ATOM 1332 C CA . TYR B 1 39 ? 8.406 11.594 15.867 1 96.56 39 TYR B CA 1
ATOM 1333 C C . TYR B 1 39 ? 9.688 12.086 16.531 1 96.56 39 TYR B C 1
ATOM 1335 O O . TYR B 1 39 ? 9.711 13.18 17.109 1 96.56 39 TYR B O 1
ATOM 1343 N N . THR B 1 40 ? 10.641 11.227 16.75 1 96 40 THR B N 1
ATOM 1344 C CA . THR B 1 40 ? 11.969 11.539 17.266 1 96 40 THR B CA 1
ATOM 1345 C C . THR B 1 40 ? 13.055 10.992 16.359 1 96 40 THR B C 1
ATOM 1347 O O . THR B 1 40 ? 12.883 9.953 15.727 1 96 40 THR B O 1
ATOM 1350 N N . PRO B 1 41 ? 14.227 11.641 16.234 1 96.44 41 PRO B N 1
ATOM 1351 C CA . PRO B 1 41 ? 14.539 12.969 16.766 1 96.44 41 PRO B CA 1
ATOM 1352 C C . PRO B 1 41 ? 13.781 14.086 16.062 1 96.44 41 PRO B C 1
ATOM 1354 O O . PRO B 1 41 ? 13.461 13.969 14.883 1 96.44 41 PRO B O 1
ATOM 1357 N N . ALA B 1 42 ? 13.477 15.125 16.75 1 97.31 42 ALA B N 1
ATOM 1358 C CA . ALA B 1 42 ? 12.734 16.266 16.219 1 97.31 42 ALA B CA 1
ATOM 1359 C C . ALA B 1 42 ? 13.562 17.016 15.18 1 97.31 42 ALA B C 1
ATOM 1361 O O . ALA B 1 42 ? 14.773 17.188 15.352 1 97.31 42 ALA B O 1
ATOM 1362 N N . LYS B 1 43 ? 12.93 17.422 14.133 1 97.62 43 LYS B N 1
ATOM 1363 C CA . LYS B 1 43 ? 13.492 18.344 13.156 1 97.62 43 LYS B CA 1
ATOM 1364 C C . LYS B 1 43 ? 12.82 19.719 13.25 1 97.62 43 LYS B C 1
ATOM 1366 O O . LYS B 1 43 ? 11.602 19.812 13.438 1 97.62 43 LYS B O 1
ATOM 1371 N N . TYR B 1 44 ? 13.656 20.719 13.164 1 97.81 44 TYR B N 1
ATOM 1372 C CA . TYR B 1 44 ? 13.125 22.078 13.305 1 97.81 44 TYR B CA 1
ATOM 1373 C C . TYR B 1 44 ? 13.203 22.844 11.992 1 97.81 44 TYR B C 1
ATOM 1375 O O . TYR B 1 44 ? 14.195 22.75 11.273 1 97.81 44 TYR B O 1
ATOM 1383 N N . CYS B 1 45 ? 12.086 23.516 11.672 1 97.06 45 CYS B N 1
ATOM 1384 C CA . CYS B 1 45 ? 12.047 24.297 10.445 1 97.06 45 CYS B CA 1
ATOM 1385 C C . CYS B 1 45 ? 12.781 25.625 10.625 1 97.06 45 CYS B C 1
ATOM 1387 O O . CYS B 1 45 ? 13.461 25.828 11.633 1 97.06 45 CYS B O 1
ATOM 1389 N N . TYR B 1 46 ? 12.742 26.453 9.586 1 94.56 46 TYR B N 1
ATOM 1390 C CA . TYR B 1 46 ? 13.477 27.703 9.609 1 94.56 46 TYR B CA 1
ATOM 1391 C C . TYR B 1 46 ? 12.852 28.688 10.602 1 94.56 46 TYR B C 1
ATOM 1393 O O . TYR B 1 46 ? 13.492 29.641 11.023 1 94.56 46 TYR B O 1
ATOM 1401 N N . CYS B 1 47 ? 11.648 28.531 11.031 1 93.75 47 CYS B N 1
ATOM 1402 C CA . CYS B 1 47 ? 10.938 29.328 12.016 1 93.75 47 CYS B CA 1
ATOM 1403 C C . CYS B 1 47 ? 11.281 28.891 13.438 1 93.75 47 CYS B C 1
ATOM 1405 O O . CYS B 1 47 ? 10.781 29.453 14.406 1 93.75 47 CYS B O 1
ATOM 1407 N N . GLN B 1 48 ? 12.094 27.859 13.477 1 96.38 48 GLN B N 1
ATOM 1408 C CA . GLN B 1 48 ? 12.516 27.297 14.75 1 96.38 48 GLN B CA 1
ATOM 1409 C C . GLN B 1 48 ? 11.352 26.609 15.469 1 96.38 48 GLN B C 1
ATOM 1411 O O . GLN B 1 48 ? 11.25 26.688 16.703 1 96.38 48 GLN B O 1
ATOM 1416 N N . LEU B 1 49 ? 10.484 26.016 14.719 1 95.75 49 LEU B N 1
ATOM 1417 C CA . LEU B 1 49 ? 9.406 25.156 15.195 1 95.75 49 LEU B CA 1
ATOM 1418 C C . LEU B 1 49 ? 9.625 23.719 14.773 1 95.75 49 LEU B C 1
ATOM 1420 O O . LEU B 1 49 ? 10.18 23.453 13.695 1 95.75 49 LEU B O 1
ATOM 1424 N N . LYS B 1 50 ? 9.266 22.797 15.703 1 97.12 50 LYS B N 1
ATOM 1425 C CA . LYS B 1 50 ? 9.289 21.391 15.266 1 97.12 50 LYS B CA 1
ATOM 1426 C C . LYS B 1 50 ? 8.453 21.203 14.008 1 97.12 50 LYS B C 1
ATOM 1428 O O . LYS B 1 50 ? 7.297 21.609 13.945 1 97.12 50 LYS B O 1
ATOM 1433 N N . ALA B 1 51 ? 9.102 20.641 12.992 1 97.12 51 ALA B N 1
ATOM 1434 C CA . ALA B 1 51 ? 8.43 20.422 11.719 1 97.12 51 ALA B CA 1
ATOM 1435 C C . ALA B 1 51 ? 7.473 19.234 11.805 1 97.12 51 ALA B C 1
ATOM 1437 O O . ALA B 1 51 ? 7.711 18.297 12.57 1 97.12 51 ALA B O 1
ATOM 1438 N N . CYS B 1 52 ? 6.359 19.297 11.047 1 96.06 52 CYS B N 1
ATOM 1439 C CA . CYS B 1 52 ? 5.434 18.172 10.945 1 96.06 52 CYS B CA 1
ATOM 1440 C C . CYS B 1 52 ? 5.941 17.141 9.945 1 96.06 52 CYS B C 1
ATOM 1442 O O . CYS B 1 52 ? 6.438 17.5 8.875 1 96.06 52 CYS B O 1
ATOM 1444 N N . ARG B 1 53 ? 5.836 15.836 10.352 1 96.81 53 ARG B N 1
ATOM 1445 C CA . ARG B 1 53 ? 6.172 14.742 9.453 1 96.81 53 ARG B CA 1
ATOM 1446 C C . ARG B 1 53 ? 4.922 14.172 8.789 1 96.81 53 ARG B C 1
ATOM 1448 O O . ARG B 1 53 ? 4 13.719 9.477 1 96.81 53 ARG B O 1
ATOM 1455 N N . TRP B 1 54 ? 4.918 14.227 7.434 1 94.69 54 TRP B N 1
ATOM 1456 C CA . TRP B 1 54 ? 3.783 13.766 6.641 1 94.69 54 TRP B CA 1
ATOM 1457 C C . TRP B 1 54 ? 4.191 12.633 5.703 1 94.69 54 TRP B C 1
ATOM 1459 O O . TRP B 1 54 ? 5.379 12.32 5.582 1 94.69 54 TRP B O 1
ATOM 1469 N N . ILE B 1 55 ? 3.164 11.961 5.223 1 96.56 55 ILE B N 1
ATOM 1470 C CA . ILE B 1 55 ? 3.363 10.977 4.164 1 96.56 55 ILE B CA 1
ATOM 1471 C C . ILE B 1 55 ? 2.934 11.57 2.822 1 96.56 55 ILE B C 1
ATOM 1473 O O . ILE B 1 55 ? 1.82 12.086 2.695 1 96.56 55 ILE B O 1
ATOM 1477 N N . SER B 1 56 ? 3.789 11.555 1.826 1 96.06 56 SER B N 1
ATOM 1478 C CA . SER B 1 56 ? 3.441 12.008 0.484 1 96.06 56 SER B CA 1
ATOM 1479 C C . SER B 1 56 ? 2.574 10.984 -0.239 1 96.06 56 SER B C 1
ATOM 1481 O O . SER B 1 56 ? 2.887 9.789 -0.24 1 96.06 56 SER B O 1
ATOM 1483 N N . TRP B 1 57 ? 1.505 11.391 -0.831 1 96.12 57 TRP B N 1
ATOM 1484 C CA . TRP B 1 57 ? 0.63 10.516 -1.605 1 96.12 57 TRP B CA 1
ATOM 1485 C C . TRP B 1 57 ? 0.554 10.969 -3.059 1 96.12 57 TRP B C 1
ATOM 1487 O O . TRP B 1 57 ? -0.369 10.594 -3.785 1 96.12 57 TRP B O 1
ATOM 1497 N N . SER B 1 58 ? 1.534 11.789 -3.424 1 93.94 58 SER B N 1
ATOM 1498 C CA . SER B 1 58 ? 1.607 12.242 -4.812 1 93.94 58 SER B CA 1
ATOM 1499 C C . SER B 1 58 ? 1.923 11.078 -5.75 1 93.94 58 SER B C 1
ATOM 1501 O O . SER B 1 58 ? 2.412 10.039 -5.316 1 93.94 58 SER B O 1
ATOM 1503 N N . LYS B 1 59 ? 1.62 11.203 -7.031 1 93.31 59 LYS B N 1
ATOM 1504 C CA . LYS B 1 59 ? 1.916 10.18 -8.031 1 93.31 59 LYS B CA 1
ATOM 1505 C C . LYS B 1 59 ? 3.416 9.922 -8.125 1 93.31 59 LYS B C 1
ATOM 1507 O O . LYS B 1 59 ? 3.846 8.781 -8.312 1 93.31 59 LYS B O 1
ATOM 1512 N N . LYS B 1 60 ? 4.219 10.828 -7.926 1 94.38 60 LYS B N 1
ATOM 1513 C CA . LYS B 1 60 ? 5.664 10.758 -8.133 1 94.38 60 LYS B CA 1
ATOM 1514 C C . LYS B 1 60 ? 6.355 10.125 -6.93 1 94.38 60 LYS B C 1
ATOM 1516 O O . LYS B 1 60 ? 7.359 9.422 -7.086 1 94.38 60 LYS B O 1
ATOM 1521 N N . SER B 1 61 ? 5.855 10.328 -5.719 1 95.88 61 SER B N 1
ATOM 1522 C CA . SER B 1 61 ? 6.527 9.852 -4.516 1 95.88 61 SER B CA 1
ATOM 1523 C C . SER B 1 61 ? 5.523 9.32 -3.498 1 95.88 61 SER B C 1
ATOM 1525 O O . SER B 1 61 ? 5.492 9.773 -2.354 1 95.88 61 SER B O 1
ATOM 1527 N N . PRO B 1 62 ? 4.836 8.344 -3.893 1 97.38 62 PRO B N 1
ATOM 1528 C CA . PRO B 1 62 ? 3.84 7.836 -2.943 1 97.38 62 PRO B CA 1
ATOM 1529 C C . PRO B 1 62 ? 4.477 7.152 -1.732 1 97.38 62 PRO B C 1
ATOM 1531 O O . PRO B 1 62 ? 5.402 6.355 -1.885 1 97.38 62 PRO B O 1
ATOM 1534 N N . GLY B 1 63 ? 3.975 7.508 -0.559 1 97.62 63 GLY B N 1
ATOM 1535 C CA . GLY B 1 63 ? 4.355 6.797 0.653 1 97.62 63 GLY B CA 1
ATOM 1536 C C . GLY B 1 63 ? 5.594 7.371 1.316 1 97.62 63 GLY B C 1
ATOM 1537 O O . GLY B 1 63 ? 5.914 7.016 2.451 1 97.62 63 GLY B O 1
ATOM 1538 N N . ARG B 1 64 ? 6.332 8.227 0.555 1 98 64 ARG B N 1
ATOM 1539 C CA . ARG B 1 64 ? 7.555 8.789 1.12 1 98 64 ARG B CA 1
ATOM 1540 C C . ARG B 1 64 ? 7.234 9.82 2.201 1 98 64 ARG B C 1
ATOM 1542 O O . ARG B 1 64 ? 6.348 10.656 2.025 1 98 64 ARG B O 1
ATOM 1549 N N . ARG B 1 65 ? 7.98 9.758 3.301 1 97.56 65 ARG B N 1
ATOM 1550 C CA . ARG B 1 65 ? 7.719 10.695 4.383 1 97.56 65 ARG B CA 1
ATOM 1551 C C . ARG B 1 65 ? 8.531 11.977 4.203 1 97.56 65 ARG B C 1
ATOM 1553 O O . ARG B 1 65 ? 9.648 11.945 3.693 1 97.56 65 ARG B O 1
ATOM 1560 N N . TYR B 1 66 ? 7.926 13.047 4.637 1 97.31 66 TYR B N 1
ATOM 1561 C CA . TYR B 1 66 ? 8.594 14.344 4.551 1 97.31 66 TYR B CA 1
ATOM 1562 C C . TYR B 1 66 ? 8.211 15.234 5.73 1 97.31 66 TYR B C 1
ATOM 1564 O O . TYR B 1 66 ? 7.176 15.016 6.367 1 97.31 66 TYR B O 1
ATOM 1572 N N . CYS B 1 67 ? 9.062 16.156 6.07 1 97.38 67 CYS B N 1
ATOM 1573 C CA . CYS B 1 67 ? 8.812 17.141 7.109 1 97.38 67 CYS B CA 1
ATOM 1574 C C . CYS B 1 67 ? 8.609 18.531 6.508 1 97.38 67 CYS B C 1
ATOM 1576 O O . CYS B 1 67 ? 9.305 18.906 5.559 1 97.38 67 CYS B O 1
ATOM 1578 N N . ARG B 1 68 ? 7.652 19.203 7.062 1 95.69 68 ARG B N 1
ATOM 1579 C CA . ARG B 1 68 ? 7.387 20.594 6.676 1 95.69 68 ARG B CA 1
ATOM 1580 C C . ARG B 1 68 ? 6.926 21.422 7.871 1 95.69 68 ARG B C 1
ATOM 1582 O O . ARG B 1 68 ? 6.512 20.859 8.891 1 95.69 68 ARG B O 1
ATOM 1589 N N . CYS B 1 69 ? 7.098 22.719 7.637 1 95.25 69 CYS B N 1
ATOM 1590 C CA . CYS B 1 69 ? 6.695 23.641 8.695 1 95.25 69 CYS B CA 1
ATOM 1591 C C . CYS B 1 69 ? 5.223 23.469 9.047 1 95.25 69 CYS B C 1
ATOM 1593 O O . CYS B 1 69 ? 4.383 23.297 8.156 1 95.25 69 CYS B O 1
ATOM 1595 N N . GLN B 1 70 ? 4.953 23.453 10.344 1 90.25 70 GLN B N 1
ATOM 1596 C CA . GLN B 1 70 ? 3.584 23.25 10.812 1 90.25 70 GLN B CA 1
ATOM 1597 C C . GLN B 1 70 ? 2.674 24.391 10.352 1 90.25 70 GLN B C 1
ATOM 1599 O O . GLN B 1 70 ? 1.451 24.234 10.312 1 90.25 70 GLN B O 1
ATOM 1604 N N . ARG B 1 71 ? 3.299 25.438 10.008 1 85.62 71 ARG B N 1
ATOM 1605 C CA . ARG B 1 71 ? 2.516 26.594 9.586 1 85.62 71 ARG B CA 1
ATOM 1606 C C . ARG B 1 71 ? 2.238 26.547 8.086 1 85.62 71 ARG B C 1
ATOM 1608 O O . ARG B 1 71 ? 1.512 27.391 7.562 1 85.62 71 ARG B O 1
ATOM 1615 N N . SER B 1 72 ? 2.977 25.562 7.574 1 78.75 72 SER B N 1
ATOM 1616 C CA . SER B 1 72 ? 2.83 25.453 6.125 1 78.75 72 SER B CA 1
ATOM 1617 C C . SER B 1 72 ? 1.386 25.156 5.734 1 78.75 72 SER B C 1
ATOM 1619 O O . SER B 1 72 ? 0.717 24.344 6.383 1 78.75 72 SER B O 1
ATOM 1621 N N . GLY B 1 73 ? 0.73 25.828 4.875 1 68.69 73 GLY B N 1
ATOM 1622 C CA . GLY B 1 73 ? -0.646 25.703 4.422 1 68.69 73 GLY B CA 1
ATOM 1623 C C . GLY B 1 73 ? -1.599 26.641 5.133 1 68.69 73 GLY B C 1
ATOM 1624 O O . GLY B 1 73 ? -2.732 26.844 4.688 1 68.69 73 GLY B O 1
ATOM 1625 N N . PHE B 1 74 ? -1.275 26.953 6.348 1 59.06 74 PHE B N 1
ATOM 1626 C CA . PHE B 1 74 ? -2.143 27.859 7.09 1 59.06 74 PHE B CA 1
ATOM 1627 C C . PHE B 1 74 ? -1.808 29.312 6.773 1 59.06 74 PHE B C 1
ATOM 1629 O O . PHE B 1 74 ? -2.695 30.172 6.738 1 59.06 74 PHE B O 1
ATOM 1636 N N . VAL B 1 75 ? -0.641 29.672 6.637 1 53.47 75 VAL B N 1
ATOM 1637 C CA . VAL B 1 75 ? -0.377 31.109 6.676 1 53.47 75 VAL B CA 1
ATOM 1638 C C . VAL B 1 75 ? -0.439 31.688 5.262 1 53.47 75 VAL B C 1
ATOM 1640 O O . VAL B 1 75 ? 0.391 31.344 4.414 1 53.47 75 VAL B O 1
ATOM 1643 N N . GLN B 1 76 ? -1.691 31.953 4.777 1 53.38 76 GLN B N 1
ATOM 1644 C CA . GLN B 1 76 ? -1.839 32.719 3.547 1 53.38 76 GLN B CA 1
ATOM 1645 C C . GLN B 1 76 ? -0.798 33.844 3.467 1 53.38 76 GLN B C 1
ATOM 1647 O O . GLN B 1 76 ? -0.335 34.188 2.377 1 53.38 76 GLN B O 1
ATOM 1652 N N . THR B 1 77 ? -1.042 34.844 4.324 1 52.84 77 THR B N 1
ATOM 1653 C CA . THR B 1 77 ? -0.532 36.188 4.098 1 52.84 77 THR B CA 1
ATOM 1654 C C . THR B 1 77 ? 0.987 36.219 4.238 1 52.84 77 THR B C 1
ATOM 1656 O O . THR B 1 77 ? 1.649 37.094 3.666 1 52.84 77 THR B O 1
ATOM 1659 N N . VAL B 1 78 ? 1.568 35.656 5.293 1 55.34 78 VAL B N 1
ATOM 1660 C CA . VAL B 1 78 ? 2.982 35.875 5.578 1 55.34 78 VAL B CA 1
ATOM 1661 C C . VAL B 1 78 ? 3.832 34.875 4.82 1 55.34 78 VAL B C 1
ATOM 1663 O O . VAL B 1 78 ? 3.328 33.844 4.383 1 55.34 78 VAL B O 1
ATOM 1666 N N . ALA B 1 79 ? 5.105 35.188 4.492 1 66.06 79 ALA B N 1
ATOM 1667 C CA . ALA B 1 79 ? 6.113 34.406 3.773 1 66.06 79 ALA B CA 1
ATOM 1668 C C . ALA B 1 79 ? 6.117 32.938 4.238 1 66.06 79 ALA B C 1
ATOM 1670 O O . ALA B 1 79 ? 6.352 32.656 5.418 1 66.06 79 ALA B O 1
ATOM 1671 N N . GLU B 1 80 ? 5.516 32.062 3.57 1 79.62 80 GLU B N 1
ATOM 1672 C CA . GLU B 1 80 ? 5.453 30.641 3.898 1 79.62 80 GLU B CA 1
ATOM 1673 C C . GLU B 1 80 ? 6.848 30.047 4.121 1 79.62 80 GLU B C 1
ATOM 1675 O O . GLU B 1 80 ? 7.793 30.422 3.424 1 79.62 80 GLU B O 1
ATOM 1680 N N . CYS B 1 81 ? 7.113 29.516 5.277 1 91.19 81 CYS B N 1
ATOM 1681 C CA . CYS B 1 81 ? 8.352 28.812 5.574 1 91.19 81 CYS B CA 1
ATOM 1682 C C . CYS B 1 81 ? 8.656 27.766 4.504 1 91.19 81 CYS B C 1
ATOM 1684 O O . CYS B 1 81 ? 7.793 26.953 4.16 1 91.19 81 CYS B O 1
ATOM 1686 N N . ALA B 1 82 ? 9.836 27.812 3.859 1 91.38 82 ALA B N 1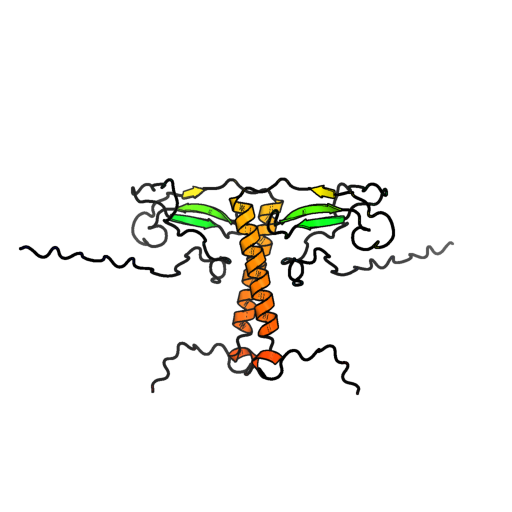
ATOM 1687 C CA . ALA B 1 82 ? 10.188 26.969 2.725 1 91.38 82 ALA B CA 1
ATOM 1688 C C . ALA B 1 82 ? 10.812 25.656 3.193 1 91.38 82 ALA B C 1
ATOM 1690 O O . ALA B 1 82 ? 11.336 24.891 2.383 1 91.38 82 ALA B O 1
ATOM 1691 N N . TYR B 1 83 ? 10.766 25.438 4.512 1 95.62 83 TYR B N 1
ATOM 1692 C CA . TYR B 1 83 ? 11.375 24.219 5.035 1 95.62 83 TYR B CA 1
ATOM 1693 C C . TYR B 1 83 ? 10.656 22.984 4.523 1 95.62 83 TYR B C 1
ATOM 1695 O O . TYR B 1 83 ? 9.445 22.844 4.711 1 95.62 83 TYR B O 1
ATOM 1703 N N . PHE B 1 84 ? 11.367 22.094 3.84 1 96.62 84 PHE B N 1
ATOM 1704 C CA . PHE B 1 84 ? 10.883 20.812 3.312 1 96.62 84 PHE B CA 1
ATOM 1705 C C . PHE B 1 84 ? 12.016 19.797 3.227 1 96.62 84 PHE B C 1
ATOM 1707 O O . PHE B 1 84 ? 13.016 20.031 2.543 1 96.62 84 PHE B O 1
ATOM 1714 N N . VAL B 1 85 ? 11.852 18.719 3.965 1 97.44 85 VAL B N 1
ATOM 1715 C CA . VAL B 1 85 ? 12.898 17.703 3.975 1 97.44 85 VAL B CA 1
ATOM 1716 C C . VAL B 1 85 ? 12.273 16.312 3.855 1 97.44 85 VAL B C 1
ATOM 1718 O O . VAL B 1 85 ? 11.375 15.961 4.621 1 97.44 85 VAL B O 1
ATOM 1721 N N . TRP B 1 86 ? 12.828 15.523 2.844 1 97.69 86 TRP B N 1
ATOM 1722 C CA . TRP B 1 86 ? 12.438 14.125 2.762 1 97.69 86 TRP B CA 1
ATOM 1723 C C . TRP B 1 86 ? 13.062 13.312 3.891 1 97.69 86 TRP B C 1
ATOM 1725 O O . TRP B 1 86 ? 14.25 13.469 4.184 1 97.69 86 TRP B O 1
ATOM 1735 N N . VAL B 1 87 ? 12.227 12.555 4.504 1 97.75 87 VAL B N 1
ATOM 1736 C CA . VAL B 1 87 ? 12.688 11.711 5.598 1 97.75 87 VAL B CA 1
ATOM 1737 C C . VAL B 1 87 ? 13.266 10.406 5.039 1 97.75 87 VAL B C 1
ATOM 1739 O O . VAL B 1 87 ? 14.305 9.938 5.496 1 97.75 87 VAL B O 1
ATOM 1742 N N . ASP B 1 88 ? 12.578 9.836 4.047 1 97.75 88 ASP B N 1
ATOM 1743 C CA . ASP B 1 88 ? 12.961 8.547 3.482 1 97.75 88 ASP B CA 1
ATOM 1744 C C . ASP B 1 88 ? 13.617 8.711 2.113 1 97.75 88 ASP B C 1
ATOM 1746 O O . ASP B 1 88 ? 13.312 9.664 1.391 1 97.75 88 ASP B O 1
ATOM 1750 N N . ASP B 1 89 ? 14.469 7.711 1.815 1 96.69 89 ASP B N 1
ATOM 1751 C CA . ASP B 1 89 ? 14.914 7.59 0.431 1 96.69 89 ASP B CA 1
ATOM 1752 C C . ASP B 1 89 ? 13.773 7.148 -0.479 1 96.69 89 ASP B C 1
ATOM 1754 O O . ASP B 1 89 ? 12.781 6.59 -0.01 1 96.69 89 ASP B O 1
ATOM 1758 N N . GLU B 1 90 ? 14.031 7.52 -1.727 1 96.31 90 GLU B N 1
ATOM 1759 C CA . GLU B 1 90 ? 13.047 7.027 -2.686 1 96.31 90 GLU B CA 1
ATOM 1760 C C . GLU B 1 90 ? 13.016 5.504 -2.711 1 96.31 90 GLU B C 1
ATOM 1762 O O . GLU B 1 90 ? 14.055 4.852 -2.695 1 96.31 90 GLU B O 1
ATOM 1767 N N . PRO B 1 91 ? 11.797 4.973 -2.678 1 96.62 91 PRO B N 1
ATOM 1768 C CA . PRO B 1 91 ? 11.75 3.518 -2.844 1 96.62 91 PRO B CA 1
ATOM 1769 C C . PRO B 1 91 ? 12.133 3.07 -4.25 1 96.62 91 PRO B C 1
ATOM 1771 O O . PRO B 1 91 ? 12.312 3.906 -5.141 1 96.62 91 PRO B O 1
ATOM 1774 N N . THR B 1 92 ? 12.336 1.759 -4.379 1 97 92 THR B N 1
ATOM 1775 C CA . THR B 1 92 ? 12.547 1.255 -5.73 1 97 92 THR B CA 1
ATOM 1776 C C . THR B 1 92 ? 11.328 1.521 -6.605 1 97 92 THR B C 1
ATOM 1778 O O . THR B 1 92 ? 10.25 1.829 -6.098 1 97 92 THR B O 1
ATOM 1781 N N . GLU B 1 93 ? 11.57 1.471 -7.883 1 96.69 93 GLU B N 1
ATOM 1782 C CA . GLU B 1 93 ? 10.469 1.688 -8.812 1 96.69 93 GLU B CA 1
ATOM 1783 C C . GLU B 1 93 ? 9.297 0.751 -8.516 1 96.69 93 GLU B C 1
ATOM 1785 O O . GLU B 1 93 ? 8.141 1.175 -8.508 1 96.69 93 GLU B O 1
ATOM 1790 N N . TRP B 1 94 ? 9.641 -0.508 -8.305 1 97 94 TRP B N 1
ATOM 1791 C CA . TRP B 1 94 ? 8.594 -1.484 -8.031 1 97 94 TRP B CA 1
ATOM 1792 C C . TRP B 1 94 ? 7.762 -1.066 -6.824 1 97 94 TRP B C 1
ATOM 1794 O O . TRP B 1 94 ? 6.531 -1.023 -6.895 1 97 94 TRP B O 1
ATOM 1804 N N . TYR B 1 95 ? 8.461 -0.805 -5.691 1 97.81 95 TYR B N 1
ATOM 1805 C CA . TYR B 1 95 ? 7.73 -0.482 -4.469 1 97.81 95 TYR B CA 1
ATOM 1806 C C . TYR B 1 95 ? 6.965 0.827 -4.621 1 97.81 95 TYR B C 1
ATOM 1808 O O . TYR B 1 95 ? 5.875 0.983 -4.066 1 97.81 95 TYR B O 1
ATOM 1816 N N . SER B 1 96 ? 7.5 1.771 -5.336 1 98.06 96 SER B N 1
ATOM 1817 C CA . SER B 1 96 ? 6.777 3.008 -5.621 1 98.06 96 SER B CA 1
ATOM 1818 C C . SER B 1 96 ? 5.48 2.73 -6.371 1 98.06 96 SER B C 1
ATOM 1820 O O . SER B 1 96 ? 4.422 3.248 -6.008 1 98.06 96 SER B O 1
ATOM 1822 N N . GLU B 1 97 ? 5.594 1.949 -7.43 1 97.69 97 GLU B N 1
ATOM 1823 C CA . GLU B 1 97 ? 4.422 1.597 -8.227 1 97.69 97 GLU B CA 1
ATOM 1824 C C . GLU B 1 97 ? 3.389 0.854 -7.387 1 97.69 97 GLU B C 1
ATOM 1826 O O . GLU B 1 97 ? 2.191 1.133 -7.477 1 97.69 97 GLU B O 1
ATOM 1831 N N . LEU B 1 98 ? 3.885 -0.091 -6.621 1 98.25 98 LEU B N 1
ATOM 1832 C CA . LEU B 1 98 ? 2.975 -0.894 -5.812 1 98.25 98 LEU B CA 1
ATOM 1833 C C . LEU B 1 98 ? 2.25 -0.027 -4.789 1 98.25 98 LEU B C 1
ATOM 1835 O O . LEU B 1 98 ? 1.036 -0.152 -4.609 1 98.25 98 LEU B O 1
ATOM 1839 N N . ILE B 1 99 ? 2.98 0.84 -4.086 1 98.56 99 ILE B N 1
ATOM 1840 C CA . ILE B 1 99 ? 2.383 1.731 -3.1 1 98.56 99 ILE B CA 1
ATOM 1841 C C . ILE B 1 99 ? 1.343 2.623 -3.771 1 98.56 99 ILE B C 1
ATOM 1843 O O . ILE B 1 99 ? 0.255 2.838 -3.23 1 98.56 99 ILE B O 1
ATOM 1847 N N . GLY B 1 100 ? 1.699 3.102 -4.941 1 98 100 GLY B N 1
ATOM 1848 C CA . GLY B 1 100 ? 0.728 3.871 -5.703 1 98 100 GLY B CA 1
ATOM 1849 C C . GLY B 1 100 ? -0.525 3.086 -6.039 1 98 100 GLY B C 1
ATOM 1850 O O . GLY B 1 100 ? -1.639 3.602 -5.922 1 98 100 GLY B O 1
ATOM 1851 N N . ASP B 1 101 ? -0.381 1.857 -6.504 1 98.12 101 ASP B N 1
ATOM 1852 C CA . ASP B 1 101 ? -1.525 1.016 -6.84 1 98.12 101 ASP B CA 1
ATOM 1853 C C . ASP B 1 101 ? -2.41 0.781 -5.617 1 98.12 101 ASP B C 1
ATOM 1855 O O . ASP B 1 101 ? -3.639 0.82 -5.719 1 98.12 101 ASP B O 1
ATOM 1859 N N . LEU B 1 102 ? -1.768 0.474 -4.527 1 98.31 102 LEU B N 1
ATOM 1860 C CA . LEU B 1 102 ? -2.52 0.223 -3.303 1 98.31 102 LEU B CA 1
ATOM 1861 C C . LEU B 1 102 ? -3.268 1.475 -2.857 1 98.31 102 LEU B C 1
ATOM 1863 O O . LEU B 1 102 ? -4.441 1.403 -2.49 1 98.31 102 LEU B O 1
ATOM 1867 N N . ARG B 1 103 ? -2.598 2.633 -2.85 1 97.19 103 ARG B N 1
ATOM 1868 C CA . ARG B 1 103 ? -3.227 3.918 -2.559 1 97.19 103 ARG B CA 1
ATOM 1869 C C . ARG B 1 103 ? -4.469 4.129 -3.418 1 97.19 103 ARG B C 1
ATOM 1871 O O . ARG B 1 103 ? -5.539 4.453 -2.902 1 97.19 103 ARG B O 1
ATOM 1878 N N . ASP B 1 104 ? -4.324 3.945 -4.711 1 96.5 104 ASP B N 1
ATOM 1879 C CA . ASP B 1 104 ? -5.418 4.16 -5.652 1 96.5 104 ASP B CA 1
ATOM 1880 C C . ASP B 1 104 ? -6.574 3.199 -5.379 1 96.5 104 ASP B C 1
ATOM 1882 O O . ASP B 1 104 ? -7.738 3.57 -5.52 1 96.5 104 ASP B O 1
ATOM 1886 N N . GLU B 1 105 ? -6.188 1.994 -5.074 1 96.25 105 GLU B N 1
ATOM 1887 C CA . GLU B 1 105 ? -7.23 1.01 -4.793 1 96.25 105 GLU B CA 1
ATOM 1888 C C . GLU B 1 105 ? -8.031 1.397 -3.555 1 96.25 105 GLU B C 1
ATOM 1890 O O . GLU B 1 105 ? -9.258 1.278 -3.543 1 96.25 105 GLU B O 1
ATOM 1895 N N . VAL B 1 106 ? -7.383 1.839 -2.512 1 95.44 106 VAL B N 1
ATOM 1896 C CA . VAL B 1 106 ? -8.07 2.281 -1.303 1 95.44 106 VAL B CA 1
ATOM 1897 C C . VAL B 1 106 ? -9.016 3.43 -1.639 1 95.44 106 VAL B C 1
ATOM 1899 O O . VAL B 1 106 ? -10.18 3.424 -1.229 1 95.44 106 VAL B O 1
ATOM 1902 N N . TRP B 1 107 ? -8.547 4.371 -2.383 1 93.38 107 TRP B N 1
ATOM 1903 C CA . TRP B 1 107 ? -9.359 5.535 -2.734 1 93.38 107 TRP B CA 1
ATOM 1904 C C . TRP B 1 107 ? -10.531 5.137 -3.617 1 93.38 107 TRP B C 1
ATOM 1906 O O . TRP B 1 107 ? -11.641 5.664 -3.463 1 93.38 107 TRP B O 1
ATOM 1916 N N . ARG B 1 108 ? -10.281 4.258 -4.508 1 91.81 108 ARG B N 1
ATOM 1917 C CA . ARG B 1 108 ? -11.367 3.74 -5.34 1 91.81 108 ARG B CA 1
ATOM 1918 C C . ARG B 1 108 ? -12.453 3.098 -4.484 1 91.81 108 ARG B C 1
ATOM 1920 O O . ARG B 1 108 ? -13.641 3.363 -4.684 1 91.81 108 ARG B O 1
ATOM 1927 N N . MET B 1 109 ? -12.039 2.264 -3.557 1 88.75 109 MET B N 1
ATOM 1928 C CA . MET B 1 109 ? -12.984 1.573 -2.686 1 88.75 109 MET B CA 1
ATOM 1929 C C . MET B 1 109 ? -13.734 2.564 -1.804 1 88.75 109 MET B C 1
ATOM 1931 O O . MET B 1 109 ? -14.938 2.404 -1.563 1 88.75 109 MET B O 1
ATOM 1935 N N . ARG B 1 110 ? -13.094 3.549 -1.281 1 86.62 110 ARG B N 1
ATOM 1936 C CA . ARG B 1 110 ? -13.734 4.57 -0.458 1 86.62 110 ARG B CA 1
ATOM 1937 C C . ARG B 1 110 ? -14.82 5.305 -1.24 1 86.62 110 ARG B C 1
ATOM 1939 O O . ARG B 1 110 ? -15.906 5.559 -0.718 1 86.62 110 ARG B O 1
ATOM 1946 N N . LYS B 1 111 ? -14.422 5.637 -2.436 1 85.06 111 LYS B N 1
ATOM 1947 C CA . LYS B 1 111 ? -15.422 6.262 -3.291 1 85.06 111 LYS B CA 1
ATOM 1948 C C . LYS B 1 111 ? -16.625 5.344 -3.484 1 85.06 111 LYS B C 1
ATOM 1950 O O . LYS B 1 111 ? -17.781 5.801 -3.457 1 85.06 111 LYS B O 1
ATOM 1955 N N . GLN B 1 112 ? -16.406 4.117 -3.668 1 82.56 112 GLN B N 1
ATOM 1956 C CA . GLN B 1 112 ? -17.469 3.135 -3.855 1 82.56 112 GLN B CA 1
ATOM 1957 C C . GLN B 1 112 ? -18.359 3.047 -2.621 1 82.56 112 GLN B C 1
ATOM 1959 O O . GLN B 1 112 ? -19.578 2.988 -2.738 1 82.56 112 GLN B O 1
ATOM 1964 N N . VAL B 1 113 ? -17.75 3.004 -1.475 1 78.81 113 VAL B N 1
ATOM 1965 C CA . VAL B 1 113 ? -18.484 2.93 -0.211 1 78.81 113 VAL B CA 1
ATOM 1966 C C . VAL B 1 113 ? -19.344 4.18 -0.034 1 78.81 113 VAL B C 1
ATOM 1968 O O . VAL B 1 113 ? -20.484 4.098 0.415 1 78.81 113 VAL B O 1
ATOM 1971 N N . MET B 1 114 ? -18.734 5.254 -0.368 1 75.12 114 MET B N 1
ATOM 1972 C CA . MET B 1 114 ? -19.453 6.527 -0.247 1 75.12 114 MET B CA 1
ATOM 1973 C C . MET B 1 114 ? -20.641 6.578 -1.202 1 75.12 114 MET B C 1
ATOM 1975 O O . MET B 1 114 ? -21.703 7.105 -0.854 1 75.12 114 MET B O 1
ATOM 1979 N N . GLU B 1 115 ? -20.438 5.973 -2.311 1 74.94 115 GLU B N 1
ATOM 1980 C CA . GLU B 1 115 ? -21.484 5.996 -3.33 1 74.94 115 GLU B CA 1
ATOM 1981 C C . GLU B 1 115 ? -22.547 4.934 -3.055 1 74.94 115 GLU B C 1
ATOM 1983 O O . GLU B 1 115 ? -23.688 5.074 -3.473 1 74.94 115 GLU B O 1
ATOM 1988 N N . GLN B 1 116 ? -22.094 3.781 -2.391 1 70.06 116 GLN B N 1
ATOM 1989 C CA . GLN B 1 116 ? -23.031 2.701 -2.104 1 70.06 116 GLN B CA 1
ATOM 1990 C C . GLN B 1 116 ? -23.672 2.871 -0.723 1 70.06 116 GLN B C 1
ATOM 1992 O O . GLN B 1 116 ? -24.375 1.985 -0.246 1 70.06 116 GLN B O 1
ATOM 1997 N N . GLY B 1 117 ? -23.297 3.783 -0.076 1 61.09 117 GLY B N 1
ATOM 1998 C CA . GLY B 1 117 ? -23.906 3.979 1.232 1 61.09 117 GLY B CA 1
ATOM 1999 C C . GLY B 1 117 ? -25.391 3.668 1.258 1 61.09 117 GLY B C 1
ATOM 2000 O O . GLY B 1 117 ? -26.047 3.68 0.216 1 61.09 117 GLY B O 1
ATOM 2001 N N . PRO B 1 118 ? -25.797 3.004 2.473 1 59.88 118 PRO B N 1
ATOM 2002 C CA . PRO B 1 118 ? -27.172 2.49 2.615 1 59.88 118 PRO B CA 1
ATOM 2003 C C . PRO B 1 118 ? -28.203 3.398 1.966 1 59.88 118 PRO B C 1
ATOM 2005 O O . PRO B 1 118 ? -29.125 2.914 1.293 1 59.88 118 PRO B O 1
ATOM 2008 N N . LEU B 1 119 ? -28.047 4.555 2.191 1 57.69 119 LEU B N 1
ATOM 2009 C CA . LEU B 1 119 ? -29.109 5.457 1.765 1 57.69 119 LEU B CA 1
ATOM 2010 C C . LEU B 1 119 ? -29.141 5.574 0.245 1 57.69 119 LEU B C 1
ATOM 2012 O O . LEU B 1 119 ? -30.219 5.57 -0.358 1 57.69 119 LEU B O 1
ATOM 2016 N N . VAL B 1 120 ? -28 5.559 -0.278 1 60.44 120 VAL B N 1
ATOM 2017 C CA . VAL B 1 120 ? -27.938 5.809 -1.714 1 60.44 120 VAL B CA 1
ATOM 2018 C C . VAL B 1 120 ? -28.375 4.559 -2.475 1 60.44 120 VAL B C 1
ATOM 2020 O O . VAL B 1 120 ? -29.062 4.652 -3.494 1 60.44 120 VAL B O 1
ATOM 2023 N N . LYS B 1 121 ? -28.094 3.42 -1.941 1 62.16 121 LYS B N 1
ATOM 2024 C CA . LYS B 1 121 ? -28.391 2.174 -2.641 1 62.16 121 LYS B CA 1
ATOM 2025 C C . LYS B 1 121 ? -29.859 1.795 -2.496 1 62.16 121 LYS B C 1
ATOM 2027 O O . LYS B 1 121 ? -30.469 1.268 -3.43 1 62.16 121 LYS B O 1
ATOM 2032 N N . CYS B 1 122 ? -30.328 1.963 -1.302 1 60.56 122 CYS B N 1
ATOM 2033 C CA . CYS B 1 122 ? -31.703 1.575 -1.079 1 60.56 122 CYS B CA 1
ATOM 2034 C C . CYS B 1 122 ? -32.656 2.562 -1.741 1 60.56 122 CYS B C 1
ATOM 2036 O O . CYS B 1 122 ? -33.812 2.217 -2.049 1 60.56 122 CYS B O 1
ATOM 2038 N N . PHE B 1 123 ? -32.312 3.695 -1.876 1 58.5 123 PHE B N 1
ATOM 2039 C CA . PHE B 1 123 ? -33.156 4.719 -2.496 1 58.5 123 PHE B CA 1
ATOM 2040 C C . PHE B 1 123 ? -32.344 5.512 -3.527 1 58.5 123 PHE B C 1
ATOM 2042 O O . PHE B 1 123 ? -31.984 6.664 -3.285 1 58.5 123 PHE B O 1
ATOM 2049 N N . PRO B 1 124 ? -31.969 4.742 -4.598 1 59.53 124 PRO B N 1
ATOM 2050 C CA . PRO B 1 124 ? -31.078 5.379 -5.574 1 59.53 124 PRO B CA 1
ATOM 2051 C C . PRO B 1 124 ? -31.531 6.781 -5.961 1 59.53 124 PRO B C 1
ATOM 2053 O O . PRO B 1 124 ? -30.719 7.617 -6.352 1 59.53 124 PRO B O 1
ATOM 2056 N N . GLY B 1 125 ? -32.812 7.043 -6.027 1 57.59 125 GLY B N 1
ATOM 2057 C CA . GLY B 1 125 ? -33.312 8.375 -6.332 1 57.59 125 GLY B CA 1
ATOM 2058 C C . GLY B 1 125 ? -32.969 9.406 -5.273 1 57.59 125 GLY B C 1
ATOM 2059 O O . GLY B 1 125 ? -33.188 10.602 -5.473 1 57.59 125 GLY B O 1
ATOM 2060 N N . ILE B 1 126 ? -32.688 9 -4.117 1 52.03 126 ILE B N 1
ATOM 2061 C CA . ILE B 1 126 ? -32.344 9.969 -3.074 1 52.03 126 ILE B CA 1
ATOM 2062 C C . ILE B 1 126 ? -30.906 10.422 -3.227 1 52.03 126 ILE B C 1
ATOM 2064 O O . ILE B 1 126 ? -29.969 9.633 -3.049 1 52.03 126 ILE B O 1
ATOM 2068 N N . SER B 1 127 ? -30.594 11.023 -4.258 1 44.06 127 SER B N 1
ATOM 2069 C CA . SER B 1 127 ? -29.312 11.695 -4.48 1 44.06 127 SER B CA 1
ATOM 2070 C C . SER B 1 127 ? -28.672 12.102 -3.16 1 44.06 127 SER B C 1
ATOM 2072 O O . SER B 1 127 ? -29.312 12.07 -2.109 1 44.06 127 SER B O 1
ATOM 2074 N N . GLN B 1 128 ? -27.375 12.797 -3.258 1 43.44 128 GLN B N 1
ATOM 2075 C CA . GLN B 1 128 ? -26.516 13.469 -2.287 1 43.44 128 GLN B CA 1
ATOM 2076 C C . GLN B 1 128 ? -27.328 14.398 -1.386 1 43.44 128 GLN B C 1
ATOM 2078 O O . GLN B 1 128 ? -27.297 15.617 -1.562 1 43.44 128 GLN B O 1
ATOM 2083 N N . TYR B 1 129 ? -28.531 14.109 -1.033 1 36.94 129 TYR B N 1
ATOM 2084 C CA . TYR B 1 129 ? -29.031 15.141 -0.132 1 36.94 129 TYR B CA 1
ATOM 2085 C C . TYR B 1 129 ? -28.047 15.391 1.006 1 36.94 129 TYR B C 1
ATOM 2087 O O . TYR B 1 129 ? -27.359 14.477 1.454 1 36.94 129 TYR B O 1
ATOM 2095 N N . ASN B 1 130 ? -27.547 16.703 1.164 1 37 130 ASN B N 1
ATOM 2096 C CA . ASN B 1 130 ? -26.766 17.375 2.195 1 37 130 ASN B CA 1
ATOM 2097 C C . ASN B 1 130 ? -27.141 16.875 3.592 1 37 130 ASN B C 1
ATOM 2099 O O . ASN B 1 130 ? -28.188 17.266 4.133 1 37 130 ASN B O 1
ATOM 2103 N N . LEU B 1 131 ? -27.078 15.656 3.885 1 34.72 131 LEU B N 1
ATOM 2104 C CA . LEU B 1 131 ? -27.344 15.195 5.246 1 34.72 131 LEU B CA 1
ATOM 2105 C C . LEU B 1 131 ? -26.953 16.266 6.262 1 34.72 131 LEU B C 1
ATOM 2107 O O . LEU B 1 131 ? -27.141 16.078 7.469 1 34.72 131 LEU B O 1
ATOM 2111 N N . ASN B 1 132 ? -26.312 17.219 5.738 1 32.41 132 ASN B N 1
ATOM 2112 C CA . ASN B 1 132 ? -26.078 18.359 6.621 1 32.41 132 ASN B CA 1
ATOM 2113 C C . ASN B 1 132 ? -27.344 19.188 6.809 1 32.41 132 ASN B C 1
ATOM 2115 O O . ASN B 1 132 ? -27.297 20.281 7.375 1 32.41 132 ASN B O 1
ATOM 2119 N N . THR B 1 133 ? -28.359 18.797 6.082 1 31.2 133 THR B N 1
ATOM 2120 C CA . THR B 1 133 ? -29.438 19.734 6.41 1 31.2 133 THR B CA 1
ATOM 2121 C C . THR B 1 133 ? -29.984 19.438 7.805 1 31.2 133 THR B C 1
ATOM 2123 O O . THR B 1 133 ? -30.422 18.328 8.086 1 31.2 133 THR B O 1
ATOM 2126 N N . PRO B 1 134 ? -29.734 20.344 8.797 1 30.33 134 PRO B N 1
ATOM 2127 C CA . PRO B 1 134 ? -30.344 20.375 10.133 1 30.33 134 PRO B CA 1
ATOM 2128 C C . PRO B 1 134 ? -31.859 20.172 10.094 1 30.33 134 PRO B C 1
ATOM 2130 O O . PRO B 1 134 ? -32.562 20.828 9.312 1 30.33 134 PRO B O 1
ATOM 2133 N N . VAL B 1 135 ? -32.406 19.031 10.148 1 27.5 135 VAL B N 1
ATOM 2134 C CA . VAL B 1 135 ? -33.844 18.891 10.383 1 27.5 135 VAL B CA 1
ATOM 2135 C C . VAL B 1 135 ? -34.281 19.781 11.531 1 27.5 135 VAL B C 1
ATOM 2137 O O . VAL B 1 135 ? -33.719 19.703 12.633 1 27.5 135 VAL B O 1
ATOM 2140 N N . GLU B 1 136 ? -34.688 20.922 11.133 1 30.64 136 GLU B N 1
ATOM 2141 C CA . GLU B 1 136 ? -35.469 21.75 12.047 1 30.64 136 GLU B CA 1
ATOM 2142 C C . GLU B 1 136 ? -36.625 20.969 12.625 1 30.64 136 GLU B C 1
ATOM 2144 O O . GLU B 1 136 ? -37.5 20.5 11.875 1 30.64 136 GLU B O 1
ATOM 2149 N N . LEU B 1 137 ? -36.406 20.25 13.75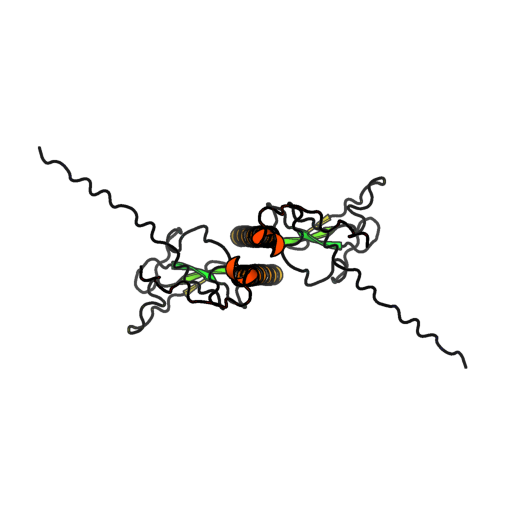 1 23.98 137 LEU B N 1
ATOM 2150 C CA . LEU B 1 137 ? -37.562 20 14.625 1 23.98 137 LEU B CA 1
ATOM 2151 C C . LEU B 1 137 ? -38 21.297 15.289 1 23.98 137 LEU B C 1
ATOM 2153 O O . LEU B 1 137 ? -37.188 22.109 15.711 1 23.98 137 LEU B O 1
#

Solvent-accessible surface area (backbone atoms only — not comparable to full-atom values): 17022 Å² total; per-residue (Å²): 136,83,80,78,76,78,77,76,77,74,76,72,74,74,76,74,77,61,65,54,60,24,90,80,75,70,36,59,72,55,83,74,92,55,57,43,75,66,58,81,84,78,50,65,28,87,85,73,40,72,26,28,48,45,60,34,72,46,91,89,47,31,70,36,34,31,32,30,33,72,56,52,91,67,51,79,85,55,87,65,67,82,40,70,43,72,72,51,73,83,67,55,69,67,56,33,52,50,44,43,50,38,45,52,45,34,50,52,49,51,52,48,48,66,60,44,29,65,63,30,52,67,34,60,85,49,61,85,69,63,80,76,59,77,76,81,124,138,82,80,78,80,77,77,77,77,74,77,78,70,79,79,76,78,59,64,52,60,25,90,80,74,69,36,58,72,53,82,72,91,56,59,42,73,67,56,80,84,78,49,65,28,88,85,71,40,69,27,28,49,44,62,33,72,48,92,89,47,31,71,37,32,31,32,30,33,70,56,50,90,66,52,78,86,55,86,64,67,83,40,71,45,74,71,50,75,83,66,55,70,66,56,34,51,49,44,41,48,38,45,50,45,34,49,51,48,50,51,48,50,66,59,45,30,66,64,32,54,67,35,61,85,51,59,89,66,63,81,73,59,75,76,82,125